Protein AF-J2XDT0-F1 (afdb_monomer_lite)

Structure (mmCIF, N/CA/C/O backbone):
data_AF-J2XDT0-F1
#
_entry.id   AF-J2XDT0-F1
#
loop_
_atom_site.group_PDB
_atom_site.id
_atom_site.type_symbol
_atom_site.label_atom_id
_atom_site.label_alt_id
_atom_site.label_comp_id
_atom_site.label_asym_id
_atom_site.label_entity_id
_atom_site.label_seq_id
_atom_site.pdbx_PDB_ins_code
_atom_site.Cartn_x
_atom_site.Cartn_y
_atom_site.Cartn_z
_atom_site.occupancy
_atom_site.B_iso_or_equiv
_atom_site.auth_seq_id
_atom_site.auth_comp_id
_atom_site.auth_asym_id
_atom_site.auth_atom_id
_atom_site.pdbx_PDB_model_num
ATOM 1 N N . MET A 1 1 ? -44.152 -38.185 44.227 1.00 40.06 1 MET A N 1
ATOM 2 C CA . MET A 1 1 ? -43.421 -38.778 45.370 1.00 40.06 1 MET A CA 1
ATOM 3 C C . MET A 1 1 ? -43.547 -37.799 46.529 1.00 40.06 1 MET A C 1
ATOM 5 O O . MET A 1 1 ? -42.982 -36.725 46.449 1.00 40.06 1 MET A O 1
ATOM 9 N N . LEU A 1 2 ? -44.594 -37.903 47.347 1.00 38.31 2 LEU A N 1
ATOM 10 C CA . LEU A 1 2 ? -44.757 -38.795 48.508 1.00 38.31 2 LEU A CA 1
ATOM 11 C C . LEU A 1 2 ? -43.868 -38.423 49.708 1.00 38.31 2 LEU A C 1
ATOM 13 O O . LEU A 1 2 ? -42.691 -38.743 49.730 1.00 38.31 2 LEU A O 1
ATOM 17 N N . ARG A 1 3 ? -44.560 -37.848 50.703 1.00 40.00 3 ARG A N 1
ATOM 18 C CA . ARG A 1 3 ? -44.504 -38.106 52.155 1.00 40.00 3 ARG A CA 1
ATOM 19 C C . ARG A 1 3 ? -43.179 -37.947 52.908 1.00 40.00 3 ARG A C 1
ATOM 21 O O . ARG A 1 3 ? -42.253 -38.728 52.758 1.00 40.00 3 ARG A O 1
ATOM 28 N N . GLY A 1 4 ? -43.253 -37.082 53.917 1.00 37.00 4 GLY A N 1
ATOM 29 C CA . GLY A 1 4 ? -42.458 -37.115 55.145 1.00 37.00 4 GLY A CA 1
ATOM 30 C C . GLY A 1 4 ? -42.366 -35.693 55.703 1.00 37.00 4 GLY A C 1
ATOM 31 O O . GLY A 1 4 ? -41.959 -34.801 54.983 1.00 37.00 4 GLY A O 1
ATOM 32 N N . ASN A 1 5 ? -42.734 -35.355 56.931 1.00 41.34 5 ASN A N 1
ATOM 33 C CA . ASN A 1 5 ? -43.043 -36.178 58.082 1.00 41.34 5 ASN A CA 1
ATOM 34 C C . ASN A 1 5 ? -43.781 -35.267 59.086 1.00 41.34 5 ASN A C 1
ATOM 36 O O . ASN A 1 5 ? -43.163 -34.495 59.815 1.00 41.34 5 ASN A O 1
ATOM 40 N N . GLN A 1 6 ? -45.115 -35.304 59.062 1.00 42.47 6 GLN A N 1
ATOM 41 C CA . GLN A 1 6 ? -45.958 -34.775 60.133 1.00 42.47 6 GLN A CA 1
ATOM 42 C C . GLN A 1 6 ? -45.858 -35.748 61.310 1.00 42.47 6 GLN A C 1
ATOM 44 O O . GLN A 1 6 ? -46.522 -36.780 61.331 1.00 42.47 6 GLN A O 1
ATOM 49 N N . SER A 1 7 ? -44.966 -35.485 62.258 1.00 49.34 7 SER A N 1
ATOM 50 C CA . SER A 1 7 ? -44.846 -36.279 63.486 1.00 49.34 7 SER A CA 1
ATOM 51 C C . SER A 1 7 ? -44.185 -35.439 64.568 1.00 49.34 7 SER A C 1
ATOM 53 O O . SER A 1 7 ? -43.007 -35.620 64.859 1.00 49.34 7 SER A O 1
ATOM 55 N N . ARG A 1 8 ? -44.926 -34.479 65.136 1.00 44.78 8 ARG A N 1
ATOM 56 C CA . ARG A 1 8 ? -44.547 -33.846 66.415 1.00 44.78 8 ARG A CA 1
ATOM 57 C C . ARG A 1 8 ? -45.679 -33.213 67.236 1.00 44.78 8 ARG A C 1
ATOM 59 O O . ARG A 1 8 ? -45.393 -32.714 68.314 1.00 44.78 8 ARG A O 1
ATOM 66 N N . GLU A 1 9 ? -46.944 -33.313 66.821 1.00 41.69 9 GLU A N 1
ATOM 67 C CA . GLU A 1 9 ? -48.064 -32.661 67.534 1.00 41.69 9 GLU A CA 1
ATOM 68 C C . GLU A 1 9 ? -48.994 -33.588 68.338 1.00 41.69 9 GLU A C 1
ATOM 70 O O . GLU A 1 9 ? -49.986 -33.126 68.885 1.00 41.69 9 GLU A O 1
ATOM 75 N N . VAL A 1 10 ? -48.684 -34.879 68.507 1.00 48.19 10 VAL A N 1
ATOM 76 C CA . VAL A 1 10 ? -49.599 -35.818 69.210 1.00 48.19 10 VAL A CA 1
ATOM 77 C C . VAL A 1 10 ? -49.050 -36.317 70.557 1.00 48.19 10 VAL A C 1
ATOM 79 O O . VAL A 1 10 ? -49.534 -37.296 71.107 1.00 48.19 10 VAL A O 1
ATOM 82 N N . LEU A 1 11 ? -48.053 -35.643 71.145 1.00 43.31 11 LEU A N 1
ATOM 83 C CA . LEU A 1 11 ? -47.468 -36.068 72.432 1.00 43.31 11 LEU A CA 1
ATOM 84 C C . LEU A 1 11 ? -47.702 -35.110 73.611 1.00 43.31 11 LEU A C 1
ATOM 86 O O . LEU A 1 11 ? -47.076 -35.260 74.657 1.00 43.31 11 LEU A O 1
ATOM 90 N N . ILE A 1 12 ? -48.624 -34.153 73.474 1.00 42.91 12 ILE A N 1
ATOM 91 C CA . ILE A 1 12 ? -49.025 -33.236 74.554 1.00 42.91 12 ILE A CA 1
ATOM 92 C C . ILE A 1 12 ? -50.549 -33.283 74.708 1.00 42.91 12 ILE A C 1
ATOM 94 O O . ILE A 1 12 ? -51.234 -32.279 74.598 1.00 42.91 12 ILE A O 1
ATOM 98 N N . ASN A 1 13 ? -51.120 -34.475 74.884 1.00 45.06 13 ASN A N 1
ATOM 99 C CA . ASN A 1 13 ? -52.530 -34.570 75.290 1.00 45.06 13 ASN A CA 1
ATOM 100 C C . ASN A 1 13 ? -52.873 -35.776 76.176 1.00 45.06 13 ASN A C 1
ATOM 102 O O . ASN A 1 13 ? -54.028 -35.981 76.519 1.00 45.06 13 ASN A O 1
ATOM 106 N N . VAL A 1 14 ? -51.872 -36.551 76.608 1.00 47.53 14 VAL A N 1
ATOM 107 C CA . VAL A 1 14 ? -52.093 -37.718 77.485 1.00 47.53 14 VAL A CA 1
ATOM 108 C C . VAL A 1 14 ? -51.806 -37.396 78.960 1.00 47.53 14 VAL A C 1
ATOM 110 O O . VAL A 1 14 ? -52.332 -38.050 79.849 1.00 47.53 14 VAL A O 1
ATOM 113 N N . ARG A 1 15 ? -51.055 -36.326 79.260 1.00 45.94 15 ARG A N 1
ATOM 114 C CA . ARG A 1 15 ? -50.674 -35.976 80.645 1.00 45.94 15 ARG A CA 1
ATOM 115 C C . ARG A 1 15 ? -51.661 -35.067 81.389 1.00 45.94 15 ARG A C 1
ATOM 117 O O . ARG A 1 15 ? -51.550 -34.940 82.601 1.00 45.94 15 ARG A O 1
ATOM 124 N N . GLY A 1 16 ? -52.612 -34.448 80.686 1.00 41.75 16 GLY A N 1
ATOM 125 C CA . GLY A 1 16 ? -53.658 -33.610 81.293 1.00 41.75 16 GLY A CA 1
ATOM 126 C C . GLY A 1 16 ? -54.884 -34.395 81.774 1.00 41.75 16 GLY A C 1
ATOM 127 O O . GLY A 1 16 ? -55.567 -33.957 82.694 1.00 41.75 16 GLY A O 1
ATOM 128 N N . ALA A 1 17 ? -55.142 -35.575 81.199 1.00 45.97 17 ALA A N 1
ATOM 129 C CA . ALA A 1 17 ? -56.304 -36.399 81.537 1.00 45.97 17 ALA A CA 1
ATOM 130 C C . ALA A 1 17 ? -56.100 -37.263 82.801 1.00 45.97 17 ALA A C 1
ATOM 132 O O . ALA A 1 17 ? -57.067 -37.577 83.488 1.00 45.97 17 ALA A O 1
ATOM 133 N N . GLU A 1 18 ? -54.856 -37.598 83.165 1.00 46.88 18 GLU A N 1
ATOM 134 C CA . GLU A 1 18 ? -54.561 -38.424 84.353 1.00 46.88 18 GLU A CA 1
ATOM 135 C C . GLU A 1 18 ? -54.535 -37.646 85.682 1.00 46.88 18 GLU A C 1
ATOM 137 O O . GLU A 1 18 ? -54.623 -38.254 86.748 1.00 46.88 18 GLU A O 1
ATOM 142 N N . LEU A 1 19 ? -54.472 -36.310 85.655 1.00 48.31 19 LEU A N 1
ATOM 143 C CA . LEU A 1 19 ? -54.519 -35.488 86.875 1.00 48.31 19 LEU A CA 1
ATOM 144 C C . LEU A 1 19 ? -55.951 -35.194 87.347 1.00 48.31 19 LEU A C 1
ATOM 146 O O . LEU A 1 19 ? -56.180 -35.081 88.547 1.00 48.31 19 LEU A O 1
ATOM 150 N N . ILE A 1 20 ? -56.930 -35.187 86.439 1.00 48.81 20 ILE A N 1
ATOM 151 C CA . ILE A 1 20 ? -58.348 -34.973 86.781 1.00 48.81 20 ILE A CA 1
ATOM 152 C C . ILE A 1 20 ? -58.980 -36.252 87.368 1.00 48.81 20 ILE A C 1
ATOM 154 O O . ILE A 1 20 ? -59.863 -36.176 88.219 1.00 48.81 20 ILE A O 1
ATOM 158 N N . ALA A 1 21 ? -58.478 -37.439 87.003 1.00 48.22 21 ALA A N 1
ATOM 159 C CA . ALA A 1 21 ? -58.943 -38.715 87.559 1.00 48.22 21 ALA A CA 1
ATOM 160 C C . ALA A 1 21 ? -58.415 -39.004 88.980 1.00 48.22 21 ALA A C 1
ATOM 162 O O . ALA A 1 21 ? -59.011 -39.801 89.702 1.00 48.22 21 ALA A O 1
ATOM 163 N N . ARG A 1 22 ? -57.319 -38.358 89.409 1.00 46.69 22 ARG A N 1
ATOM 164 C CA . ARG A 1 22 ? -56.696 -38.614 90.720 1.00 46.69 22 ARG A CA 1
ATOM 165 C C . ARG A 1 22 ? -57.209 -37.700 91.838 1.00 46.69 22 ARG A C 1
ATOM 167 O O . ARG A 1 22 ? -57.194 -38.120 92.990 1.00 46.69 22 ARG A O 1
ATOM 174 N N . GLU A 1 23 ? -57.736 -36.516 91.517 1.00 43.94 23 GLU A N 1
ATOM 175 C CA . GLU A 1 23 ? -58.353 -35.621 92.514 1.00 43.94 23 GLU A CA 1
ATOM 176 C C . GLU A 1 23 ? -59.836 -35.931 92.793 1.00 43.94 23 GLU A C 1
ATOM 178 O O . GLU A 1 23 ? -60.335 -35.600 93.867 1.00 43.94 23 GLU A O 1
ATOM 183 N N . PHE A 1 24 ? -60.536 -36.650 91.906 1.00 43.38 24 PHE A N 1
ATOM 184 C CA . PHE A 1 24 ? -61.935 -37.046 92.143 1.00 43.38 24 PHE A CA 1
ATOM 185 C C . PHE A 1 24 ? -62.091 -38.274 93.066 1.00 43.38 24 PHE A C 1
ATOM 187 O O . PHE A 1 24 ? -63.140 -38.444 93.684 1.00 43.38 24 PHE A O 1
ATOM 194 N N . SER A 1 25 ? -61.049 -39.103 93.230 1.00 46.03 25 SER A N 1
ATOM 195 C CA . SER A 1 25 ? -61.066 -40.274 94.132 1.00 46.03 25 SER A CA 1
ATOM 196 C C . SER A 1 25 ? -60.673 -39.973 95.584 1.00 46.03 25 SER A C 1
ATOM 198 O O . SER A 1 25 ? -60.796 -40.858 96.426 1.00 46.03 25 SER A O 1
ATOM 200 N N . GLN A 1 26 ? -60.236 -38.752 95.914 1.00 45.94 26 GLN A N 1
ATOM 201 C CA . GLN A 1 26 ? -59.819 -38.399 97.281 1.00 45.94 26 GLN A CA 1
ATOM 202 C C . GLN A 1 26 ? -60.899 -37.652 98.091 1.00 45.94 26 GLN A C 1
ATOM 204 O O . GLN A 1 26 ? -60.686 -37.351 99.261 1.00 45.94 26 GLN A O 1
ATOM 209 N N . PHE A 1 27 ? -62.082 -37.420 97.507 1.00 39.88 27 PHE A N 1
ATOM 210 C CA . PHE A 1 27 ? -63.233 -36.786 98.173 1.00 39.88 27 PHE A CA 1
ATOM 211 C C . PHE A 1 27 ? -64.394 -37.753 98.509 1.00 39.88 27 PHE A C 1
ATOM 213 O O . PHE A 1 27 ? -65.419 -37.322 99.026 1.00 39.88 27 PHE A O 1
ATOM 220 N N . GLN A 1 28 ? -64.241 -39.064 98.266 1.00 45.44 28 GLN A N 1
ATOM 221 C CA . GLN A 1 28 ? -65.232 -40.113 98.583 1.00 45.44 28 GLN A CA 1
ATOM 222 C C . GLN A 1 28 ? -64.593 -41.293 99.347 1.00 45.44 28 GLN A C 1
ATOM 224 O O . GLN A 1 28 ? -64.605 -42.424 98.873 1.00 45.44 28 GLN A O 1
ATOM 229 N N . ALA A 1 29 ? -63.977 -41.063 100.512 1.00 44.38 29 ALA A N 1
ATOM 230 C CA . ALA A 1 29 ? -63.493 -42.182 101.345 1.00 44.38 29 ALA A CA 1
ATOM 231 C C . ALA A 1 29 ? -63.366 -41.897 102.855 1.00 44.38 29 ALA A C 1
ATOM 233 O O . ALA A 1 29 ? -62.807 -42.724 103.569 1.00 44.38 29 ALA A O 1
ATOM 234 N N . SER A 1 30 ? -63.864 -40.767 103.372 1.00 40.59 30 SER A N 1
ATOM 235 C CA . SER A 1 30 ? -63.667 -40.402 104.788 1.00 40.59 30 SER A CA 1
ATOM 236 C C . SER A 1 30 ? -64.936 -39.914 105.493 1.00 40.59 30 SER A C 1
ATOM 238 O O . SER A 1 30 ? -64.846 -39.032 106.338 1.00 40.59 30 SER A O 1
ATOM 240 N N . ASP A 1 31 ? -66.105 -40.471 105.164 1.00 41.41 31 ASP A N 1
ATOM 241 C CA . ASP A 1 31 ? -67.354 -40.086 105.849 1.00 41.41 31 ASP A CA 1
ATOM 242 C C . ASP A 1 31 ? -68.371 -41.237 105.975 1.00 41.41 31 ASP A C 1
ATOM 244 O O . ASP A 1 31 ? -69.573 -41.070 105.806 1.00 41.41 31 ASP A O 1
ATOM 248 N N . MET A 1 32 ? -67.884 -42.455 106.240 1.00 41.62 32 MET A N 1
ATOM 249 C CA . MET A 1 32 ? -68.733 -43.636 106.469 1.00 41.62 32 MET A CA 1
ATOM 250 C C . MET A 1 32 ? -68.196 -44.488 107.625 1.00 41.62 32 MET A C 1
ATOM 252 O O . MET A 1 32 ? -67.860 -45.659 107.457 1.00 41.62 32 MET A O 1
ATOM 256 N N . ALA A 1 33 ? -68.097 -43.895 108.816 1.00 42.12 33 ALA A N 1
ATOM 257 C CA . ALA A 1 33 ? -67.874 -44.640 110.050 1.00 42.12 33 ALA A CA 1
ATOM 258 C C . ALA A 1 33 ? -68.648 -44.012 111.218 1.00 42.12 33 ALA A C 1
ATOM 260 O O . ALA A 1 33 ? -68.182 -43.079 111.859 1.00 42.12 33 ALA A O 1
ATOM 261 N N . GLY A 1 34 ? -69.814 -44.594 111.505 1.00 42.06 34 GLY A N 1
ATOM 262 C CA . GLY A 1 34 ? -70.356 -44.671 112.861 1.00 42.06 34 GLY A CA 1
ATOM 263 C C . GLY A 1 34 ? -71.144 -43.467 113.366 1.00 42.06 34 GLY A C 1
ATOM 264 O O . GLY A 1 34 ? -70.636 -42.685 114.161 1.00 42.06 34 GLY A O 1
ATOM 265 N N . GLN A 1 35 ? -72.439 -43.416 113.047 1.00 39.69 35 GLN A N 1
ATOM 266 C CA . GLN A 1 35 ? -73.407 -42.797 113.953 1.00 39.69 35 GLN A CA 1
ATOM 267 C C . GLN A 1 35 ? -74.743 -43.543 113.884 1.00 39.69 35 GLN A C 1
ATOM 269 O O . GLN A 1 35 ? -75.644 -43.215 113.119 1.00 39.69 35 GLN A O 1
ATOM 274 N N . THR A 1 36 ? -74.823 -44.624 114.657 1.00 47.09 36 THR A N 1
ATOM 275 C CA . THR A 1 36 ? -76.082 -45.261 115.048 1.00 47.09 36 THR A CA 1
ATOM 276 C C . THR A 1 36 ? -76.558 -44.646 116.358 1.00 47.09 36 THR A C 1
ATOM 278 O O . THR A 1 36 ? -75.753 -44.448 117.266 1.00 47.09 36 THR A O 1
ATOM 281 N N . ASP A 1 37 ? -77.867 -44.419 116.430 1.00 44.62 37 ASP A N 1
ATOM 282 C CA . ASP A 1 37 ? -78.668 -44.108 117.614 1.00 44.62 37 ASP A CA 1
ATOM 283 C C . ASP A 1 37 ? -78.359 -42.816 118.374 1.00 44.62 37 ASP A C 1
ATOM 285 O O . ASP A 1 37 ? -77.584 -42.776 119.325 1.00 44.62 37 ASP A O 1
ATOM 289 N N . SER A 1 38 ? -79.121 -41.774 118.033 1.00 41.84 38 SER A N 1
ATOM 290 C CA . SER A 1 38 ? -79.922 -41.040 119.022 1.00 41.84 38 SER A CA 1
ATOM 291 C C . SER A 1 38 ? -81.039 -40.288 118.305 1.00 41.84 38 SER A C 1
ATOM 293 O O . SER A 1 38 ? -80.863 -39.199 117.764 1.00 41.84 38 SER A O 1
ATOM 295 N N . SER A 1 39 ? -82.216 -40.905 118.285 1.00 47.66 39 SER A N 1
ATOM 296 C CA . SER A 1 39 ? -83.491 -40.225 118.099 1.00 47.66 39 SER A CA 1
ATOM 297 C C . SER A 1 39 ? -83.770 -39.371 119.337 1.00 47.66 39 SER A C 1
ATOM 299 O O . SER A 1 39 ? -84.482 -39.807 120.239 1.00 47.66 39 SER A O 1
ATOM 301 N N . GLU A 1 40 ? -83.187 -38.176 119.413 1.00 44.19 40 GLU A N 1
ATOM 302 C CA . GLU A 1 40 ? -83.480 -37.244 120.500 1.00 44.19 40 GLU A CA 1
ATOM 303 C C . GLU A 1 40 ? -83.508 -35.792 120.004 1.00 44.19 40 GLU A C 1
ATOM 305 O O . GLU A 1 40 ? -82.546 -35.249 119.466 1.00 44.19 40 GLU A O 1
ATOM 310 N N . SER A 1 41 ? -84.668 -35.171 120.211 1.00 41.88 41 SER A N 1
ATOM 311 C CA . SER A 1 41 ? -84.976 -33.761 119.979 1.00 41.88 41 SER A CA 1
ATOM 312 C C . SER A 1 41 ? -85.071 -33.321 118.503 1.00 41.88 41 SER A C 1
ATOM 314 O O . SER A 1 41 ? -84.099 -33.023 117.814 1.00 41.88 41 SER A O 1
ATOM 316 N N . MET A 1 42 ? -86.310 -33.160 118.026 1.00 48.19 42 MET A N 1
ATOM 317 C CA . MET A 1 42 ? -86.599 -32.073 117.090 1.00 48.19 42 MET A CA 1
ATOM 318 C C . MET A 1 42 ? -86.396 -30.764 117.857 1.00 48.19 42 MET A C 1
ATOM 320 O O . MET A 1 42 ? -87.325 -30.228 118.460 1.00 48.19 42 MET A O 1
ATOM 324 N N . ASN A 1 43 ? -85.151 -30.299 117.902 1.00 53.06 43 ASN A N 1
ATOM 325 C CA . ASN A 1 43 ? -84.822 -29.001 118.455 1.00 53.06 43 ASN A CA 1
ATOM 326 C C . ASN A 1 43 ? -85.327 -27.946 117.463 1.00 53.06 43 ASN A C 1
ATOM 328 O O . ASN A 1 43 ? -84.820 -27.829 116.344 1.00 53.06 43 ASN A O 1
ATOM 332 N N . TYR A 1 44 ? -86.389 -27.235 117.836 1.00 49.62 44 TYR A N 1
ATOM 333 C CA . TYR A 1 44 ? -86.852 -26.069 117.097 1.00 49.62 44 TYR A CA 1
ATOM 334 C C . TYR A 1 44 ? -85.707 -25.057 117.103 1.00 49.62 44 TYR A C 1
ATOM 336 O O . TYR A 1 44 ? -85.394 -24.505 118.155 1.00 49.62 44 TYR A O 1
ATOM 344 N N . ILE A 1 45 ? -85.065 -24.848 115.947 1.00 57.84 45 ILE A N 1
ATOM 345 C CA . ILE A 1 45 ? -84.048 -23.804 115.779 1.00 57.84 45 ILE A CA 1
ATOM 346 C C . ILE A 1 45 ? -84.641 -22.499 116.318 1.00 57.84 45 ILE A C 1
ATOM 348 O O . ILE A 1 45 ? -85.659 -22.010 115.816 1.00 57.84 45 ILE A O 1
ATOM 352 N N . THR A 1 46 ? -84.028 -21.948 117.362 1.00 64.75 46 THR A N 1
ATOM 353 C CA . THR A 1 46 ? -84.411 -20.645 117.898 1.00 64.75 46 THR A CA 1
ATOM 354 C C . THR A 1 46 ? -84.062 -19.566 116.877 1.00 64.75 46 THR A C 1
ATOM 356 O O . THR A 1 46 ? -83.108 -19.684 116.106 1.00 64.75 46 THR A O 1
ATOM 359 N N . ARG A 1 47 ? -84.861 -18.495 116.835 1.00 73.81 47 ARG A N 1
ATOM 360 C CA . ARG A 1 47 ? -84.715 -17.404 115.856 1.00 73.81 47 ARG A CA 1
ATOM 361 C C . ARG A 1 47 ? -83.298 -16.814 115.832 1.00 73.81 47 ARG A C 1
ATOM 363 O O . ARG A 1 47 ? -82.803 -16.491 114.757 1.00 73.81 47 ARG A O 1
ATOM 370 N N . ASP A 1 48 ? -82.652 -16.742 116.992 1.00 76.25 48 ASP A N 1
ATOM 371 C CA . ASP A 1 48 ? -81.287 -16.228 117.142 1.00 76.25 48 ASP A CA 1
ATOM 372 C C . ASP A 1 48 ? -80.246 -17.178 116.532 1.00 76.25 48 ASP A C 1
ATOM 374 O O . ASP A 1 48 ? -79.300 -16.737 115.884 1.00 76.25 48 ASP A O 1
ATOM 378 N N . GLU A 1 49 ? -80.458 -18.492 116.642 1.00 78.25 49 GLU A N 1
ATOM 379 C CA . GLU A 1 49 ? -79.590 -19.508 116.044 1.00 78.25 49 GLU A CA 1
ATOM 380 C C . GLU A 1 49 ? -79.758 -19.568 114.515 1.00 78.25 49 GLU A C 1
ATOM 382 O O . GLU A 1 49 ? -78.784 -19.739 113.781 1.00 78.25 49 GLU A O 1
ATOM 387 N N . PHE A 1 50 ? -80.979 -19.355 114.010 1.00 78.94 50 PHE A N 1
ATOM 388 C CA . PHE A 1 50 ? -81.223 -19.175 112.576 1.00 78.94 50 PHE A CA 1
ATOM 389 C C . PHE A 1 50 ? -80.519 -17.920 112.045 1.00 78.94 50 PHE A C 1
ATOM 391 O O . PHE A 1 50 ? -79.850 -17.987 111.016 1.00 78.94 50 PHE A O 1
ATOM 398 N N . SER A 1 51 ? -80.617 -16.797 112.764 1.00 81.00 51 SER A N 1
ATOM 399 C CA . SER A 1 51 ? -79.982 -15.531 112.377 1.00 81.00 51 SER A CA 1
ATOM 400 C C . SER A 1 51 ? -78.454 -15.643 112.342 1.00 81.00 51 SER A C 1
ATOM 402 O O . SER A 1 51 ? -77.838 -15.231 111.363 1.00 81.00 51 SER A O 1
ATOM 404 N N . ALA A 1 52 ? -77.849 -16.288 113.345 1.00 82.88 52 ALA A N 1
ATOM 405 C CA . ALA A 1 52 ? -76.407 -16.538 113.380 1.00 82.88 52 ALA A CA 1
ATOM 406 C C . ALA A 1 52 ? -75.940 -17.444 112.226 1.00 82.88 52 ALA A C 1
ATOM 408 O O . ALA A 1 52 ? -74.885 -17.224 111.634 1.00 82.88 52 ALA A O 1
ATOM 409 N N . ARG A 1 53 ? -76.733 -18.460 111.856 1.00 84.44 53 ARG A N 1
ATOM 410 C CA . ARG A 1 53 ? -76.423 -19.313 110.697 1.00 84.44 53 ARG A CA 1
ATOM 411 C C . ARG A 1 53 ? -76.517 -18.551 109.372 1.00 84.44 53 ARG A C 1
ATOM 413 O O . ARG A 1 53 ? -75.714 -18.826 108.486 1.00 84.44 53 ARG A O 1
ATOM 420 N N . ILE A 1 54 ? -77.453 -17.609 109.234 1.00 87.88 54 ILE A N 1
ATOM 421 C CA . ILE A 1 54 ? -77.555 -16.741 108.049 1.00 87.88 54 ILE A CA 1
ATOM 422 C C . ILE A 1 54 ? -76.333 -15.825 107.938 1.00 87.88 54 ILE A C 1
ATOM 424 O O . ILE A 1 54 ? -75.717 -15.791 106.879 1.00 87.88 54 ILE A O 1
ATOM 428 N N . GLU A 1 55 ? -75.909 -15.192 109.029 1.00 87.19 55 GLU A N 1
ATOM 429 C CA . GLU A 1 55 ? -74.716 -14.332 109.053 1.00 87.19 55 GLU A CA 1
ATOM 430 C C . GLU A 1 55 ? -73.432 -15.103 108.671 1.00 87.19 55 GLU A C 1
ATOM 432 O O . GLU A 1 55 ? -72.599 -14.637 107.889 1.00 87.19 55 GLU A O 1
ATOM 437 N N . VAL A 1 56 ? -73.289 -16.349 109.138 1.00 88.75 56 VAL A N 1
ATOM 438 C CA . VAL A 1 56 ? -72.182 -17.241 108.737 1.00 88.75 56 VAL A CA 1
ATOM 439 C C . VAL A 1 56 ? -72.252 -17.619 107.251 1.00 88.75 56 VAL A C 1
ATOM 441 O O . VAL A 1 56 ? -71.223 -17.792 106.594 1.00 88.75 56 VAL A O 1
ATOM 444 N N . ILE A 1 57 ? -73.455 -17.771 106.697 1.00 88.69 57 ILE A N 1
ATOM 445 C CA . ILE A 1 57 ? -73.638 -18.041 105.268 1.00 88.69 57 ILE A CA 1
ATOM 446 C C . ILE A 1 57 ? -73.283 -16.801 104.442 1.00 88.69 57 ILE A C 1
ATOM 448 O O . ILE A 1 57 ? -72.567 -16.943 103.455 1.00 88.69 57 ILE A O 1
ATOM 452 N N . GLU A 1 58 ? -73.724 -15.612 104.849 1.00 88.75 58 GLU A N 1
ATOM 453 C CA . GLU A 1 58 ? -73.425 -14.339 104.180 1.00 88.75 58 GLU A CA 1
ATOM 454 C C . GLU A 1 58 ? -71.917 -14.071 104.148 1.00 88.75 58 GLU A C 1
ATOM 456 O O . GLU A 1 58 ? -71.340 -13.938 103.071 1.00 88.75 58 GLU A O 1
ATOM 461 N N . THR A 1 59 ? -71.240 -14.156 105.296 1.00 90.81 59 THR A N 1
ATOM 462 C CA . THR A 1 59 ? -69.775 -14.000 105.379 1.00 90.81 59 THR A CA 1
ATOM 463 C C . THR A 1 59 ? -69.018 -15.027 104.531 1.00 90.81 59 THR A C 1
ATOM 465 O O . THR A 1 59 ? -68.012 -14.706 103.894 1.00 90.81 59 THR A O 1
ATOM 468 N N . ARG A 1 60 ? -69.503 -16.274 104.461 1.00 92.19 60 ARG A N 1
ATOM 469 C CA . ARG A 1 60 ? -68.928 -17.305 103.584 1.00 92.19 60 ARG A CA 1
ATOM 470 C C . ARG A 1 60 ? -69.178 -17.010 102.103 1.00 92.19 60 ARG A C 1
ATOM 472 O O . ARG A 1 60 ? -68.317 -17.329 101.281 1.00 92.19 60 ARG A O 1
ATOM 479 N N . ILE A 1 61 ? -70.339 -16.463 101.746 1.00 93.19 61 ILE A N 1
ATOM 480 C CA . ILE A 1 61 ? -70.660 -16.056 100.373 1.00 93.19 61 ILE A CA 1
ATOM 481 C C . ILE A 1 61 ? -69.752 -14.900 99.956 1.00 93.19 61 ILE A C 1
ATOM 483 O O . ILE A 1 61 ? -69.131 -15.005 98.902 1.00 93.19 61 ILE A O 1
ATOM 487 N N . ASP A 1 62 ? -69.587 -13.880 100.794 1.00 93.75 62 ASP A N 1
ATOM 488 C CA . ASP A 1 62 ? -68.727 -12.728 100.511 1.00 93.75 62 ASP A CA 1
ATOM 489 C C . ASP A 1 62 ? -67.263 -13.138 100.347 1.00 93.75 62 ASP A C 1
ATOM 491 O O . ASP A 1 62 ? -66.651 -12.826 99.327 1.00 93.75 62 ASP A O 1
ATOM 495 N N . ALA A 1 63 ? -66.727 -13.951 101.264 1.00 92.88 63 ALA A N 1
ATOM 496 C CA . ALA A 1 63 ? -65.365 -14.480 101.147 1.00 92.88 63 ALA A CA 1
ATOM 497 C C . ALA A 1 63 ? -65.164 -15.293 99.855 1.00 92.88 63 ALA A C 1
ATOM 499 O O . ALA A 1 63 ? -64.087 -15.304 99.250 1.00 92.88 63 ALA A O 1
ATOM 500 N N . ARG A 1 64 ? -66.209 -15.992 99.402 1.00 93.50 64 ARG A N 1
ATOM 501 C CA . ARG A 1 64 ? -66.174 -16.777 98.167 1.00 93.50 64 ARG A CA 1
ATOM 502 C C . ARG A 1 64 ? -66.302 -15.894 96.923 1.00 93.50 64 ARG A C 1
ATOM 504 O O . ARG A 1 64 ? -65.618 -16.180 95.942 1.00 93.50 64 ARG A O 1
ATOM 511 N N . ILE A 1 65 ? -67.115 -14.837 96.961 1.00 93.75 65 ILE A N 1
ATOM 512 C CA . ILE A 1 65 ? -67.203 -13.816 95.907 1.00 93.75 65 ILE A CA 1
ATOM 513 C C . ILE A 1 65 ? -65.859 -13.101 95.776 1.00 93.75 65 ILE A C 1
ATOM 515 O O . ILE A 1 65 ? -65.331 -13.025 94.674 1.00 93.75 65 ILE A O 1
ATOM 519 N N . GLU A 1 66 ? -65.255 -12.667 96.880 1.00 92.75 66 GLU A N 1
ATOM 520 C CA . GLU A 1 66 ? -63.944 -12.014 96.895 1.00 92.75 66 GLU A CA 1
ATOM 521 C C . GLU A 1 66 ? -62.845 -12.944 96.355 1.00 92.75 66 GLU A C 1
ATOM 523 O O . GLU A 1 66 ? -62.061 -12.554 95.489 1.00 92.75 66 GLU A O 1
ATOM 528 N N . SER A 1 67 ? -62.849 -14.220 96.763 1.00 93.25 67 SER A N 1
ATOM 529 C CA . SER A 1 67 ? -61.945 -15.237 96.211 1.00 93.25 67 SER A CA 1
ATOM 530 C C . SER A 1 67 ? -62.146 -15.461 94.706 1.00 93.25 67 SER A C 1
ATOM 532 O O . SER A 1 67 ? -61.172 -15.653 93.973 1.00 93.25 67 SER A O 1
ATOM 534 N N . MET A 1 68 ? -63.392 -15.451 94.223 1.00 94.38 68 MET A N 1
ATOM 535 C CA . MET A 1 68 ? -63.698 -15.570 92.796 1.00 94.38 68 MET A CA 1
ATOM 536 C C . MET A 1 68 ? -63.260 -14.329 92.016 1.00 94.38 68 MET A C 1
ATOM 538 O O . MET A 1 68 ? -62.630 -14.489 90.975 1.00 94.38 68 MET A O 1
ATOM 542 N N . SER A 1 69 ? -63.526 -13.125 92.523 1.00 92.75 69 SER A N 1
ATOM 543 C CA . SER A 1 69 ? -63.093 -11.863 91.914 1.00 92.75 69 SER A CA 1
ATOM 544 C C . SER A 1 69 ? -61.572 -11.803 91.797 1.00 92.75 69 SER A C 1
ATOM 546 O O . SER A 1 69 ? -61.058 -11.603 90.702 1.00 92.75 69 SER A O 1
ATOM 548 N N . ALA A 1 70 ? -60.841 -12.135 92.867 1.00 93.94 70 ALA A N 1
ATOM 549 C CA . ALA A 1 70 ? -59.380 -12.191 92.838 1.00 93.94 70 ALA A CA 1
ATOM 550 C C . ALA A 1 70 ? -58.841 -13.204 91.807 1.00 93.94 70 ALA A C 1
ATOM 552 O O . ALA A 1 70 ? -57.834 -12.954 91.143 1.00 93.94 70 ALA A O 1
ATOM 553 N N . LYS A 1 71 ? -59.516 -14.350 91.628 1.00 94.44 71 LYS A N 1
ATOM 554 C CA . LYS A 1 71 ? -59.164 -15.330 90.585 1.00 94.44 71 LYS A CA 1
ATOM 555 C C . LYS A 1 71 ? -59.461 -14.820 89.176 1.00 94.44 71 LYS A C 1
ATOM 557 O O . LYS A 1 71 ? -58.671 -15.091 88.274 1.00 94.44 71 LYS A O 1
ATOM 562 N N . ILE A 1 72 ? -60.576 -14.117 88.979 1.00 95.00 72 ILE A N 1
ATOM 563 C CA . ILE A 1 72 ? -60.936 -13.510 87.690 1.00 95.00 72 ILE A CA 1
ATOM 564 C C . ILE A 1 72 ? -59.909 -12.440 87.322 1.00 95.00 72 ILE A C 1
ATOM 566 O O . ILE A 1 72 ? -59.376 -12.483 86.216 1.00 95.00 72 ILE A O 1
ATOM 570 N N . ASP A 1 73 ? -59.553 -11.558 88.254 1.00 94.88 73 ASP A N 1
ATOM 571 C CA . ASP A 1 73 ? -58.545 -10.518 88.035 1.00 94.88 73 ASP A CA 1
ATOM 572 C C . ASP A 1 73 ? -57.168 -11.123 87.740 1.00 94.88 73 ASP A C 1
ATOM 574 O O . ASP A 1 73 ? -56.491 -10.712 86.793 1.00 94.88 73 ASP A O 1
ATOM 578 N N . GLY A 1 74 ? -56.777 -12.164 88.483 1.00 94.19 74 GLY A N 1
ATOM 579 C CA . GLY A 1 74 ? -55.560 -12.927 88.205 1.00 94.19 74 GLY A CA 1
ATOM 580 C C . GLY A 1 74 ? -55.564 -13.546 86.804 1.00 94.19 74 GLY A C 1
ATOM 581 O O . GLY A 1 74 ? -54.566 -13.465 86.088 1.00 94.19 74 GLY A O 1
ATOM 582 N N . PHE A 1 75 ? -56.697 -14.106 86.371 1.00 94.69 75 PHE A N 1
ATOM 583 C CA . PHE A 1 75 ? -56.843 -14.688 85.037 1.00 94.69 75 PHE A CA 1
ATOM 584 C C . PHE A 1 75 ? -56.803 -13.632 83.926 1.00 94.69 75 PHE A C 1
ATOM 586 O O . PHE A 1 75 ? -56.130 -13.845 82.918 1.00 94.69 75 PHE A O 1
ATOM 593 N N . LEU A 1 76 ? -57.477 -12.491 84.105 1.00 95.25 76 LEU A N 1
ATOM 594 C CA . LEU A 1 76 ? -57.475 -11.381 83.148 1.00 95.25 76 LEU A CA 1
ATOM 595 C C . LEU A 1 76 ? -56.081 -10.770 83.003 1.00 95.25 76 LEU A C 1
ATOM 597 O O . LEU A 1 76 ? -55.632 -10.526 81.884 1.00 95.25 76 LEU A O 1
ATOM 601 N N . THR A 1 77 ? -55.366 -10.596 84.115 1.00 94.94 77 THR A N 1
ATOM 602 C CA . THR A 1 77 ? -53.984 -10.098 84.110 1.00 94.94 77 THR A CA 1
ATOM 603 C C . THR A 1 77 ? -53.065 -11.078 83.382 1.00 94.94 77 THR A C 1
ATOM 605 O O . THR A 1 77 ? -52.318 -10.686 82.488 1.00 94.94 77 THR A O 1
ATOM 608 N N . GLN A 1 78 ? -53.188 -12.377 83.674 1.00 94.50 78 GLN A N 1
ATOM 609 C CA . GLN A 1 78 ? -52.427 -13.417 82.984 1.00 94.50 78 GLN A CA 1
ATOM 610 C C . GLN A 1 78 ? -52.784 -13.514 81.489 1.00 94.50 78 GLN A C 1
ATOM 612 O O . GLN A 1 78 ? -51.921 -13.805 80.660 1.00 94.50 78 GLN A O 1
ATOM 617 N N . GLN A 1 79 ? -54.043 -13.277 81.108 1.00 92.75 79 GLN A N 1
ATOM 618 C CA . GLN A 1 79 ? -54.445 -13.182 79.703 1.00 92.75 79 GLN A CA 1
ATOM 619 C C . GLN A 1 79 ? -53.800 -11.980 79.016 1.00 92.75 79 GLN A C 1
ATOM 621 O O . GLN A 1 79 ? -53.171 -12.169 77.979 1.00 92.75 79 GLN A O 1
ATOM 626 N N . ALA A 1 80 ? -53.882 -10.793 79.618 1.00 94.31 80 ALA A N 1
ATOM 627 C CA . ALA A 1 80 ? -53.279 -9.579 79.081 1.00 94.31 80 ALA A CA 1
ATOM 628 C C . ALA A 1 80 ? -51.758 -9.720 78.909 1.00 94.31 80 ALA A C 1
ATOM 630 O O . ALA A 1 80 ? -51.215 -9.310 77.884 1.00 94.31 80 ALA A O 1
ATOM 631 N N . GLU A 1 81 ? -51.069 -10.356 79.861 1.00 93.44 81 GLU A N 1
ATOM 632 C CA . GLU A 1 81 ? -49.641 -10.662 79.735 1.00 93.44 81 GLU A CA 1
ATOM 633 C C . GLU A 1 81 ? -49.354 -11.641 78.592 1.00 93.44 81 GLU A C 1
ATOM 635 O O . GLU A 1 81 ? -48.457 -11.391 77.788 1.00 93.44 81 GLU A O 1
ATOM 640 N N . ARG A 1 82 ? -50.119 -12.736 78.468 1.0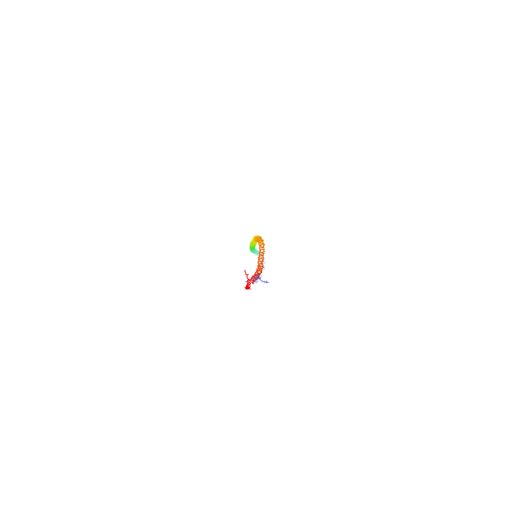0 92.94 82 ARG A N 1
ATOM 641 C CA . ARG A 1 82 ? -49.937 -13.692 77.360 1.00 92.94 82 ARG A CA 1
ATOM 642 C C . ARG A 1 82 ? -50.180 -13.052 75.998 1.00 92.94 82 ARG A C 1
ATOM 644 O O . ARG A 1 82 ? -49.427 -13.328 75.066 1.00 92.94 82 ARG A O 1
ATOM 651 N N . ASP A 1 83 ? -51.210 -12.224 75.879 1.00 94.69 83 ASP A N 1
ATOM 652 C CA . ASP A 1 83 ? -51.551 -11.553 74.626 1.00 94.69 83 ASP A CA 1
ATOM 653 C C . ASP A 1 83 ? -50.498 -10.498 74.270 1.00 94.69 83 ASP A C 1
ATOM 655 O O . ASP A 1 83 ? -50.068 -10.420 73.119 1.00 94.69 83 ASP A O 1
ATOM 659 N N . LYS A 1 84 ? -49.986 -9.765 75.267 1.00 95.69 84 LYS A N 1
ATOM 660 C CA . LYS A 1 84 ? -48.862 -8.842 75.088 1.00 95.69 84 LYS A CA 1
ATOM 661 C C . LYS A 1 84 ? -47.601 -9.563 74.605 1.00 95.69 84 LYS A C 1
ATOM 663 O O . LYS A 1 84 ? -47.006 -9.141 73.618 1.00 95.69 84 LYS A O 1
ATOM 668 N N . VAL A 1 85 ? -47.218 -10.664 75.254 1.00 95.19 85 VAL A N 1
ATOM 669 C CA . VAL A 1 85 ? -46.036 -11.452 74.860 1.00 95.19 85 VAL A CA 1
ATOM 670 C C . VAL A 1 85 ? -46.193 -12.011 73.445 1.00 95.19 85 VAL A C 1
ATOM 672 O O . VAL A 1 85 ? -45.231 -12.006 72.679 1.00 95.19 85 VAL A O 1
ATOM 675 N N . ARG A 1 86 ? -47.398 -12.454 73.062 1.00 94.19 86 ARG A N 1
ATOM 676 C CA . ARG A 1 86 ? -47.680 -12.902 71.689 1.00 94.19 86 ARG A CA 1
ATOM 677 C C . ARG A 1 86 ? -47.498 -11.785 70.669 1.00 94.19 86 ARG A C 1
ATOM 679 O O . ARG A 1 86 ? -46.809 -12.005 69.679 1.00 94.19 86 ARG A O 1
ATOM 686 N N . LEU A 1 87 ? -48.049 -10.600 70.927 1.00 94.81 87 LEU A N 1
ATOM 687 C CA . LEU A 1 87 ? -47.902 -9.447 70.034 1.00 94.81 87 LEU A CA 1
ATOM 688 C C . LEU A 1 87 ? -46.436 -9.018 69.887 1.00 94.81 87 LEU A C 1
ATOM 690 O O . LEU A 1 87 ? -45.979 -8.783 68.774 1.00 94.81 87 LEU A O 1
ATOM 694 N N . GLU A 1 88 ? -45.671 -8.965 70.980 1.00 94.38 88 GLU A N 1
ATOM 695 C CA . GLU A 1 88 ? -44.234 -8.650 70.932 1.00 94.38 88 GLU A CA 1
ATOM 696 C C . GLU A 1 88 ? -43.437 -9.729 70.173 1.00 94.38 88 GLU A C 1
ATOM 698 O O . GLU A 1 88 ? -42.507 -9.429 69.415 1.00 94.38 88 GLU A O 1
ATOM 703 N N . GLN A 1 89 ? -43.818 -11.000 70.320 1.00 94.62 89 GLN A N 1
ATOM 704 C CA . GLN A 1 89 ? -43.208 -12.101 69.580 1.00 94.62 89 GLN A CA 1
ATOM 705 C C . GLN A 1 89 ? -43.531 -12.037 68.078 1.00 94.62 89 GLN A C 1
ATOM 707 O O . GLN A 1 89 ? -42.649 -12.279 67.257 1.00 94.62 89 GLN A O 1
ATOM 712 N N . GLU A 1 90 ? -44.761 -11.698 67.701 1.00 95.12 90 GLU A N 1
ATOM 713 C CA . GLU A 1 90 ? -45.154 -11.506 66.301 1.00 95.12 90 GLU A CA 1
ATOM 714 C C . GLU A 1 90 ? -44.433 -10.300 65.689 1.00 95.12 90 GLU A C 1
ATOM 716 O O . GLU A 1 90 ? -43.821 -10.434 64.631 1.00 95.12 90 GLU A O 1
ATOM 721 N N . GLN A 1 91 ? -44.384 -9.166 66.394 1.00 95.56 91 GLN A N 1
ATOM 722 C CA . GLN A 1 91 ? -43.664 -7.970 65.944 1.00 95.56 91 GLN A CA 1
ATOM 723 C C . GLN A 1 91 ? -42.166 -8.221 65.766 1.00 95.56 91 GLN A C 1
ATOM 725 O O . GLN A 1 91 ? -41.582 -7.800 64.770 1.00 95.56 91 GLN A O 1
ATOM 730 N N . SER A 1 92 ? -41.527 -8.929 66.702 1.00 94.75 92 SER A N 1
ATOM 731 C CA . SER A 1 92 ? -40.107 -9.277 66.574 1.00 94.75 92 SER A CA 1
ATOM 732 C C . SER A 1 92 ? -39.850 -10.254 65.423 1.00 94.75 92 SER A C 1
ATOM 734 O O . SER A 1 92 ? -38.847 -10.119 64.720 1.00 94.75 92 SER A O 1
ATOM 736 N N . GLN A 1 93 ? -40.761 -11.198 65.169 1.00 95.06 93 GLN A N 1
ATOM 737 C CA . GLN A 1 93 ? -40.673 -12.084 64.007 1.00 95.06 93 GLN A CA 1
ATOM 738 C C . GLN A 1 93 ? -40.866 -11.334 62.687 1.00 95.06 93 GLN A C 1
ATOM 740 O O . GLN A 1 93 ? -40.123 -11.583 61.738 1.00 95.06 93 GLN A O 1
ATOM 745 N N . GLU A 1 94 ? -41.841 -10.431 62.604 1.00 95.38 94 GLU A N 1
ATOM 746 C CA . GLU A 1 94 ? -42.072 -9.607 61.415 1.00 95.38 94 GLU A CA 1
ATOM 747 C C . GLU A 1 94 ? -40.900 -8.662 61.150 1.00 95.38 94 GLU A C 1
ATOM 749 O O . GLU A 1 94 ? -40.424 -8.594 60.018 1.00 95.38 94 GLU A O 1
ATOM 754 N N . ALA A 1 95 ? -40.362 -8.016 62.188 1.00 95.50 95 ALA A N 1
ATOM 755 C CA . ALA A 1 95 ? -39.168 -7.185 62.076 1.00 95.50 95 ALA A CA 1
ATOM 756 C C . ALA A 1 95 ? -37.968 -7.990 61.549 1.00 95.50 95 ALA A C 1
ATOM 758 O O . ALA A 1 95 ? -37.320 -7.569 60.591 1.00 95.50 95 ALA A O 1
ATOM 759 N N . ALA A 1 96 ? -37.726 -9.190 62.091 1.00 95.69 96 ALA A N 1
ATOM 760 C CA . ALA A 1 96 ? -36.654 -10.068 61.623 1.00 95.69 96 ALA A CA 1
ATOM 761 C C . ALA A 1 96 ? -36.862 -10.539 60.170 1.00 95.69 96 ALA A C 1
ATOM 763 O O . ALA A 1 96 ? -35.901 -10.673 59.410 1.00 95.69 96 ALA A O 1
ATOM 764 N N . ARG A 1 97 ? -38.114 -10.782 59.756 1.00 96.56 97 ARG A N 1
ATOM 765 C CA . ARG A 1 97 ? -38.448 -11.133 58.366 1.00 96.56 97 ARG A CA 1
ATOM 766 C C . ARG A 1 97 ? -38.180 -9.975 57.410 1.00 96.56 97 ARG A C 1
ATOM 768 O O . ARG A 1 97 ? -37.548 -10.196 56.381 1.00 96.56 97 ARG A O 1
ATOM 775 N N . LEU A 1 98 ? -38.621 -8.767 57.758 1.00 96.38 98 LEU A N 1
ATOM 776 C CA . LEU A 1 98 ? -38.405 -7.568 56.947 1.00 96.38 98 LEU A CA 1
ATOM 777 C C . LEU A 1 98 ? -36.918 -7.221 56.834 1.00 96.38 98 LEU A C 1
ATOM 779 O O . LEU A 1 98 ? -36.460 -6.856 55.756 1.00 96.38 98 LEU A O 1
ATOM 783 N N . GLU A 1 99 ? -36.142 -7.390 57.906 1.00 96.00 99 GLU A N 1
ATOM 784 C CA . GLU A 1 99 ? -34.690 -7.191 57.876 1.00 96.00 99 GLU A CA 1
ATOM 785 C C . GLU A 1 99 ? -33.998 -8.213 56.957 1.00 96.00 99 GLU A C 1
ATOM 787 O O . GLU A 1 99 ? -33.157 -7.858 56.124 1.00 96.00 99 GLU A O 1
ATOM 792 N N . LEU A 1 100 ? -34.391 -9.488 57.031 1.00 95.94 100 LEU A N 1
ATOM 793 C CA . LEU A 1 100 ? -33.872 -10.515 56.128 1.00 95.94 100 LEU A CA 1
ATOM 794 C C . LEU A 1 100 ? -34.221 -10.211 54.663 1.00 95.94 100 LEU A C 1
ATOM 796 O O . LEU A 1 100 ? -33.372 -10.357 53.783 1.00 95.94 100 LEU A O 1
ATOM 800 N N . GLU A 1 101 ? -35.451 -9.779 54.395 1.00 96.56 101 GLU A N 1
ATOM 801 C CA . GLU A 1 101 ? -35.896 -9.418 53.051 1.00 96.56 101 GLU A CA 1
ATOM 802 C C . GLU A 1 101 ? -35.154 -8.184 52.522 1.00 96.56 101 GLU A C 1
ATOM 804 O O . GLU A 1 101 ? -34.653 -8.210 51.398 1.00 96.56 101 GLU A O 1
ATOM 809 N N . ALA A 1 102 ? -34.973 -7.151 53.348 1.00 95.94 102 ALA A N 1
ATOM 810 C CA . ALA A 1 102 ? -34.210 -5.958 52.995 1.00 95.94 102 ALA A CA 1
ATOM 811 C C . ALA A 1 102 ? -32.750 -6.297 52.655 1.00 95.94 102 ALA A C 1
ATOM 813 O O . ALA A 1 102 ? -32.256 -5.908 51.594 1.00 95.94 102 ALA A O 1
ATOM 814 N N . THR A 1 103 ? -32.075 -7.093 53.492 1.00 96.06 103 THR A N 1
ATOM 815 C CA . THR A 1 103 ? -30.686 -7.509 53.224 1.00 96.06 103 THR A CA 1
ATOM 816 C C . THR A 1 103 ? -30.575 -8.410 51.997 1.00 96.06 103 THR A C 1
ATOM 818 O O . THR A 1 103 ? -29.561 -8.392 51.295 1.00 96.06 103 THR A O 1
ATOM 821 N N . ARG A 1 104 ? -31.595 -9.222 51.704 1.00 96.81 104 ARG A N 1
ATOM 822 C CA . ARG A 1 104 ? -31.647 -10.014 50.472 1.00 96.81 104 ARG A CA 1
ATOM 823 C C . ARG A 1 104 ? -31.772 -9.111 49.247 1.00 96.81 104 ARG A C 1
ATOM 825 O O . ARG A 1 104 ? -31.003 -9.282 48.305 1.00 96.81 104 ARG A O 1
ATOM 832 N N . LEU A 1 105 ? -32.683 -8.146 49.277 1.00 96.88 105 LEU A N 1
ATOM 833 C CA . LEU A 1 105 ? -32.931 -7.229 48.166 1.00 96.88 105 LEU A CA 1
ATOM 834 C C . LEU A 1 105 ? -31.709 -6.331 47.906 1.00 96.88 105 LEU A C 1
ATOM 836 O O . LEU A 1 105 ? -31.335 -6.092 46.760 1.00 96.88 105 LEU A O 1
ATOM 840 N N . GLU A 1 106 ? -31.014 -5.899 48.959 1.00 96.12 106 GLU A N 1
ATOM 841 C CA . GLU A 1 106 ? -29.753 -5.161 48.844 1.00 96.12 106 GLU A CA 1
ATOM 842 C C . GLU A 1 106 ? -28.631 -6.010 48.216 1.00 96.12 106 GLU A C 1
ATOM 844 O O . GLU A 1 106 ? -27.887 -5.541 47.345 1.00 96.12 106 GLU A O 1
ATOM 849 N N . ARG A 1 107 ? -28.539 -7.297 48.580 1.00 96.19 107 ARG A N 1
ATOM 850 C CA . ARG A 1 107 ? -27.623 -8.241 47.919 1.00 96.19 107 ARG A CA 1
ATOM 851 C C . ARG A 1 107 ? -27.981 -8.458 46.450 1.00 96.19 107 ARG A C 1
ATOM 853 O O . ARG A 1 107 ? -27.081 -8.492 45.619 1.00 96.19 107 ARG A O 1
ATOM 860 N N . GLU A 1 108 ? -29.260 -8.587 46.114 1.00 96.81 108 GLU A N 1
ATOM 861 C CA . GLU A 1 108 ? -29.704 -8.741 44.723 1.00 96.81 108 GLU A CA 1
ATOM 862 C C . GLU A 1 108 ? -29.362 -7.484 43.900 1.00 96.81 108 GLU A C 1
ATOM 864 O O . GLU A 1 108 ? -28.703 -7.595 42.867 1.00 96.81 108 GLU A O 1
ATOM 869 N N . ARG A 1 109 ? -29.656 -6.280 44.413 1.00 95.75 109 ARG A N 1
ATOM 870 C CA . ARG A 1 109 ? -29.292 -5.007 43.757 1.00 95.75 109 ARG A CA 1
ATOM 871 C C . ARG A 1 109 ? -27.789 -4.834 43.565 1.00 95.75 109 ARG A C 1
ATOM 873 O O . ARG A 1 109 ? -27.355 -4.406 42.499 1.00 95.75 109 ARG A O 1
ATOM 880 N N . SER A 1 110 ? -26.982 -5.154 44.577 1.00 95.50 110 SER A N 1
ATOM 881 C CA . SER A 1 110 ? -25.519 -5.056 44.462 1.00 95.50 110 SER A CA 1
ATOM 882 C C . SER A 1 110 ? -24.953 -6.068 43.463 1.00 95.50 110 SER A C 1
ATOM 884 O O . SER A 1 110 ? -24.047 -5.737 42.696 1.00 95.50 110 SER A O 1
ATOM 886 N N . GLN A 1 111 ? -25.518 -7.276 43.400 1.00 96.50 111 GLN A N 1
ATOM 887 C CA . GLN A 1 111 ? -25.149 -8.265 42.389 1.00 96.50 111 GLN A CA 1
ATOM 888 C C . GLN A 1 111 ? -25.529 -7.821 40.975 1.00 96.50 111 GLN A C 1
ATOM 890 O O . GLN A 1 111 ? -24.717 -7.970 40.062 1.00 96.50 111 GLN A O 1
ATOM 895 N N . GLU A 1 112 ? -26.728 -7.278 40.777 1.00 96.50 112 GLU A N 1
ATOM 896 C CA . GLU A 1 112 ? -27.170 -6.757 39.480 1.00 96.50 112 GLU A CA 1
ATOM 897 C C . GLU A 1 112 ? -26.325 -5.567 39.027 1.00 96.50 112 GLU A C 1
ATOM 899 O O . GLU A 1 112 ? -25.873 -5.543 37.883 1.00 96.50 112 GLU A O 1
ATOM 904 N N . ALA A 1 113 ? -26.023 -4.631 39.929 1.00 96.56 113 ALA A N 1
ATOM 905 C CA . ALA A 1 113 ? -25.131 -3.513 39.639 1.00 96.56 113 ALA A CA 1
ATOM 906 C C . ALA A 1 113 ? -23.742 -4.005 39.200 1.00 96.56 113 ALA A C 1
ATOM 908 O O . ALA A 1 113 ? -23.231 -3.573 38.166 1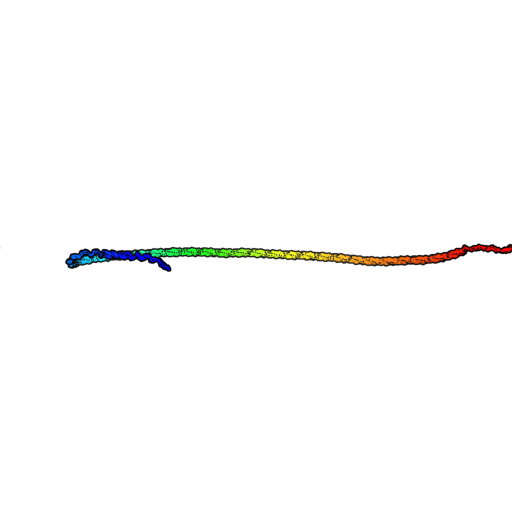.00 96.56 113 ALA A O 1
ATOM 909 N N . ALA A 1 114 ? -23.172 -4.979 39.918 1.00 96.38 114 ALA A N 1
ATOM 910 C CA . ALA A 1 114 ? -21.885 -5.573 39.562 1.00 96.38 114 ALA A CA 1
ATOM 911 C C . ALA A 1 114 ? -21.929 -6.335 38.225 1.00 96.38 114 ALA A C 1
ATOM 913 O O . ALA A 1 114 ? -20.945 -6.351 37.483 1.00 96.38 114 ALA A O 1
ATOM 914 N N . ARG A 1 115 ? -23.053 -6.983 37.890 1.00 97.31 115 ARG A N 1
ATOM 915 C CA . ARG A 1 115 ? -23.245 -7.629 36.581 1.00 97.31 115 ARG A CA 1
ATOM 916 C C . ARG A 1 115 ? -23.278 -6.599 35.459 1.00 97.31 115 ARG A C 1
ATOM 918 O O . ARG A 1 115 ? -22.538 -6.748 34.492 1.00 97.31 115 ARG A O 1
ATOM 925 N N . LEU A 1 116 ? -24.066 -5.543 35.621 1.00 97.31 116 LEU A N 1
ATOM 926 C CA . LEU A 1 116 ? -24.232 -4.503 34.612 1.00 97.31 116 LEU A CA 1
ATOM 927 C C . LEU A 1 116 ? -22.929 -3.719 34.384 1.00 97.31 116 LEU A C 1
ATOM 929 O O . LEU A 1 116 ? -22.592 -3.377 33.253 1.00 97.31 116 LEU A O 1
ATOM 933 N N . GLU A 1 117 ? -22.140 -3.491 35.435 1.00 96.31 117 GLU A N 1
ATOM 934 C CA . GLU A 1 117 ? -20.809 -2.888 35.321 1.00 96.31 117 GLU A CA 1
ATOM 935 C C . GLU A 1 117 ? -19.824 -3.776 34.541 1.00 96.31 117 GLU A C 1
ATOM 937 O O . GLU A 1 117 ? -19.077 -3.287 33.684 1.00 96.31 117 GLU A O 1
ATOM 942 N N . ARG A 1 118 ? -19.849 -5.094 34.785 1.00 96.06 118 ARG A N 1
ATOM 943 C CA . ARG A 1 118 ? -19.057 -6.061 34.009 1.00 96.06 118 ARG A CA 1
ATOM 944 C C . ARG A 1 118 ? -19.483 -6.089 32.548 1.00 96.06 118 ARG A C 1
ATOM 946 O O . ARG A 1 118 ? -18.610 -6.083 31.687 1.00 96.06 118 ARG A O 1
ATOM 953 N N . GLU A 1 119 ? -20.782 -6.091 32.263 1.00 96.88 119 GLU A N 1
ATOM 954 C CA . GLU A 1 119 ? -21.302 -6.051 30.892 1.00 96.88 119 GLU A CA 1
ATOM 955 C C . GLU A 1 119 ? -20.870 -4.776 30.166 1.00 96.88 119 GLU A C 1
ATOM 957 O O . GLU A 1 119 ? -20.314 -4.864 29.074 1.00 96.88 119 GLU A O 1
ATOM 962 N N . ARG A 1 120 ? -21.002 -3.605 30.803 1.00 96.81 120 ARG A N 1
ATOM 963 C CA . ARG A 1 120 ? -20.530 -2.329 30.235 1.00 96.81 120 ARG A CA 1
ATOM 964 C C . ARG A 1 120 ? -19.032 -2.332 29.961 1.00 96.81 120 ARG A C 1
ATOM 966 O O . ARG A 1 120 ? -18.589 -1.837 28.929 1.00 96.81 120 ARG A O 1
ATOM 973 N N . SER A 1 121 ? -18.244 -2.901 30.869 1.00 96.12 121 SER A N 1
ATOM 974 C CA . SER A 1 121 ? -16.794 -3.011 30.698 1.00 96.12 121 SER A CA 1
ATOM 975 C C . SER A 1 121 ? -16.433 -3.964 29.558 1.00 96.12 121 SER A C 1
ATOM 977 O O . SER A 1 121 ? -15.569 -3.649 28.743 1.00 96.12 121 SER A O 1
ATOM 979 N N . GLN A 1 122 ? -17.126 -5.098 29.444 1.00 96.31 122 GLN A N 1
ATOM 980 C CA . GLN A 1 122 ? -16.952 -6.027 28.329 1.00 96.31 122 GLN A CA 1
ATOM 981 C C . GLN A 1 122 ? -17.350 -5.397 26.995 1.00 96.31 122 GLN A C 1
ATOM 983 O O . GLN A 1 122 ? -16.619 -5.535 26.019 1.00 96.31 122 GLN A O 1
ATOM 988 N N . GLU A 1 123 ? -18.479 -4.695 26.939 1.00 96.44 123 GLU A N 1
ATOM 989 C CA . GLU A 1 123 ? -18.935 -4.004 25.735 1.00 96.44 123 GLU A CA 1
ATOM 990 C C . GLU A 1 123 ? -17.943 -2.921 25.308 1.00 96.44 123 GLU A C 1
ATOM 992 O O . GLU A 1 123 ? -17.558 -2.875 24.140 1.00 96.44 123 GLU A O 1
ATOM 997 N N . LYS A 1 124 ? -17.438 -2.124 26.256 1.00 97.56 124 LYS A N 1
ATOM 998 C CA . LYS A 1 124 ? -16.398 -1.126 25.988 1.00 97.56 124 LYS A CA 1
ATOM 999 C C . LYS A 1 124 ? -15.147 -1.764 25.379 1.00 97.56 124 LYS A C 1
ATOM 1001 O O . LYS A 1 124 ? -14.683 -1.308 24.339 1.00 97.56 124 LYS A O 1
ATOM 1006 N N . VAL A 1 125 ? -14.655 -2.859 25.962 1.00 97.69 125 VAL A N 1
ATOM 1007 C CA . VAL A 1 125 ? -13.500 -3.600 25.424 1.00 97.69 125 VAL A CA 1
ATOM 1008 C C . VAL A 1 125 ? -13.793 -4.162 24.030 1.00 97.69 125 VAL A C 1
ATOM 1010 O O . VAL A 1 125 ? -12.927 -4.122 23.157 1.00 97.69 125 VAL A O 1
ATOM 1013 N N . ARG A 1 126 ? -15.007 -4.669 23.779 1.00 97.56 126 ARG A N 1
ATOM 1014 C CA . ARG A 1 126 ? -15.405 -5.167 22.450 1.00 97.56 126 ARG A CA 1
ATOM 1015 C C . ARG A 1 126 ? -15.420 -4.050 21.409 1.00 97.56 126 ARG A C 1
ATOM 1017 O O . ARG A 1 126 ? -14.918 -4.269 20.309 1.00 97.56 126 ARG A O 1
ATOM 1024 N N . LEU A 1 127 ? -15.949 -2.877 21.752 1.00 96.94 127 LEU A N 1
ATOM 1025 C CA . LEU A 1 127 ? -15.973 -1.711 20.868 1.00 96.94 127 LEU A CA 1
ATOM 1026 C C . LEU A 1 127 ? -14.561 -1.200 20.572 1.00 96.94 127 LEU A C 1
ATOM 1028 O O . LEU A 1 127 ? -14.234 -0.984 19.407 1.00 96.94 127 LEU A O 1
ATOM 1032 N N . GLU A 1 128 ? -13.706 -1.082 21.590 1.00 97.00 128 GLU A N 1
ATOM 1033 C CA . GLU A 1 128 ? -12.294 -0.713 21.418 1.00 97.00 128 GLU A CA 1
ATOM 1034 C C . GLU A 1 128 ? -11.562 -1.729 20.528 1.00 97.00 128 GLU A C 1
ATOM 1036 O O . GLU A 1 128 ? -10.842 -1.354 19.602 1.00 97.00 128 GLU A O 1
ATOM 1041 N N . GLN A 1 129 ? -11.801 -3.029 20.730 1.00 96.81 129 GLN A N 1
ATOM 1042 C CA . GLN A 1 129 ? -11.224 -4.075 19.888 1.00 96.81 129 GLN A CA 1
ATOM 1043 C C . GLN A 1 129 ? -11.731 -4.002 18.440 1.00 96.81 129 GLN A C 1
ATOM 1045 O O . GLN A 1 129 ? -10.963 -4.235 17.504 1.00 96.81 129 GLN A O 1
ATOM 1050 N N . GLU A 1 130 ? -13.014 -3.708 18.225 1.00 96.88 130 GLU A N 1
ATOM 1051 C CA . GLU A 1 130 ? -13.581 -3.556 16.885 1.00 96.88 130 GLU A CA 1
ATOM 1052 C C . GLU A 1 130 ? -13.016 -2.322 16.170 1.00 96.88 130 GLU A C 1
ATOM 1054 O O . GLU A 1 130 ? -12.666 -2.409 14.991 1.00 96.88 130 GLU A O 1
ATOM 1059 N N . GLN A 1 131 ? -12.870 -1.202 16.880 1.00 97.06 131 GLN A N 1
ATOM 1060 C CA . GLN A 1 131 ? -12.230 0.008 16.364 1.00 97.06 131 GLN A CA 1
ATOM 1061 C C . GLN A 1 131 ? -10.775 -0.262 15.980 1.00 97.06 131 GLN A C 1
ATOM 1063 O O . GLN A 1 131 ? -10.413 -0.049 14.824 1.00 97.06 131 GLN A O 1
ATOM 1068 N N . ALA A 1 132 ? -9.986 -0.866 16.872 1.00 96.56 132 ALA A N 1
ATOM 1069 C CA . ALA A 1 132 ? -8.599 -1.231 16.587 1.00 96.56 132 ALA A CA 1
ATOM 1070 C C . ALA A 1 132 ? -8.478 -2.175 15.376 1.00 96.56 132 ALA A C 1
ATOM 1072 O O . ALA A 1 132 ? -7.571 -2.045 14.554 1.00 96.56 132 ALA A O 1
ATOM 1073 N N . ARG A 1 133 ? -9.420 -3.116 15.206 1.00 97.00 133 ARG A N 1
ATOM 1074 C CA . ARG A 1 133 ? -9.469 -3.987 14.017 1.00 97.00 133 ARG A CA 1
ATOM 1075 C C . ARG A 1 133 ? -9.772 -3.212 12.736 1.00 97.00 133 ARG A C 1
ATOM 1077 O O . ARG A 1 133 ? -9.180 -3.519 11.701 1.00 97.00 133 ARG A O 1
ATOM 1084 N N . LYS A 1 134 ? -10.701 -2.252 12.779 1.00 97.56 134 LYS A N 1
ATOM 1085 C CA . LYS A 1 134 ? -11.038 -1.402 11.626 1.00 97.56 134 LYS A CA 1
ATOM 1086 C C . LYS A 1 134 ? -9.859 -0.513 11.241 1.00 97.56 134 LYS A C 1
ATOM 1088 O O . LYS A 1 134 ? -9.525 -0.453 10.061 1.00 97.56 134 LYS A O 1
ATOM 1093 N N . GLU A 1 135 ? -9.198 0.097 12.217 1.00 97.75 135 GLU A N 1
ATOM 1094 C CA . GLU A 1 135 ? -8.006 0.922 12.002 1.00 97.75 135 GLU A CA 1
ATOM 1095 C C . GLU A 1 135 ? -6.857 0.105 11.407 1.00 97.75 135 GLU A C 1
ATOM 1097 O O . GLU A 1 135 ? -6.344 0.462 10.349 1.00 97.75 135 GLU A O 1
ATOM 1102 N N . ALA A 1 136 ? -6.539 -1.057 11.986 1.00 96.56 136 ALA A N 1
ATOM 1103 C CA . ALA A 1 136 ? -5.500 -1.940 11.458 1.00 96.56 136 ALA A CA 1
ATOM 1104 C C . ALA A 1 136 ? -5.813 -2.440 10.036 1.00 96.56 136 ALA A C 1
ATOM 1106 O O . ALA A 1 136 ? -4.909 -2.639 9.223 1.00 96.56 136 ALA A O 1
ATOM 1107 N N . ARG A 1 137 ? -7.094 -2.660 9.708 1.00 97.12 137 ARG A N 1
ATOM 1108 C CA . ARG A 1 137 ? -7.510 -3.017 8.344 1.00 97.12 137 ARG A CA 1
ATOM 1109 C C . ARG A 1 137 ? -7.262 -1.865 7.371 1.00 97.12 137 ARG A C 1
ATOM 1111 O O . ARG A 1 137 ? -6.735 -2.107 6.290 1.00 97.12 137 ARG A O 1
ATOM 1118 N N . LEU A 1 138 ? -7.619 -0.645 7.758 1.00 97.81 138 LEU A N 1
ATOM 1119 C CA . LEU A 1 138 ? -7.457 0.543 6.925 1.00 97.81 138 LEU A CA 1
ATOM 1120 C C . LEU A 1 138 ? -5.974 0.900 6.731 1.00 97.81 138 LEU A C 1
ATOM 1122 O O . LEU A 1 138 ? -5.565 1.278 5.637 1.00 97.81 138 LEU A O 1
ATOM 1126 N N . GLU A 1 139 ? -5.143 0.710 7.754 1.00 96.94 139 GLU A N 1
ATOM 1127 C CA . GLU A 1 139 ? -3.689 0.874 7.660 1.00 96.94 139 GLU A CA 1
ATOM 1128 C C . GLU A 1 139 ? -3.048 -0.151 6.707 1.00 96.94 139 GLU A C 1
ATOM 1130 O O . GLU A 1 139 ? -2.218 0.199 5.865 1.00 96.94 139 GLU A O 1
ATOM 1135 N N . ARG A 1 140 ? -3.485 -1.416 6.761 1.00 95.44 140 ARG A N 1
ATOM 1136 C CA . ARG A 1 140 ? -3.060 -2.444 5.794 1.00 95.44 140 ARG A CA 1
ATOM 1137 C C . ARG A 1 140 ? -3.460 -2.101 4.363 1.00 95.44 140 ARG A C 1
ATOM 1139 O O . ARG A 1 140 ? -2.689 -2.340 3.444 1.00 95.44 140 ARG A O 1
ATOM 1146 N N . GLU A 1 141 ? -4.648 -1.541 4.169 1.00 96.94 141 GLU A N 1
ATOM 1147 C CA . GLU A 1 141 ? -5.113 -1.125 2.846 1.00 96.94 141 GLU A CA 1
ATOM 1148 C C . GLU A 1 141 ? -4.282 0.042 2.299 1.00 96.94 141 GLU A C 1
ATOM 1150 O O . GLU A 1 141 ? -3.8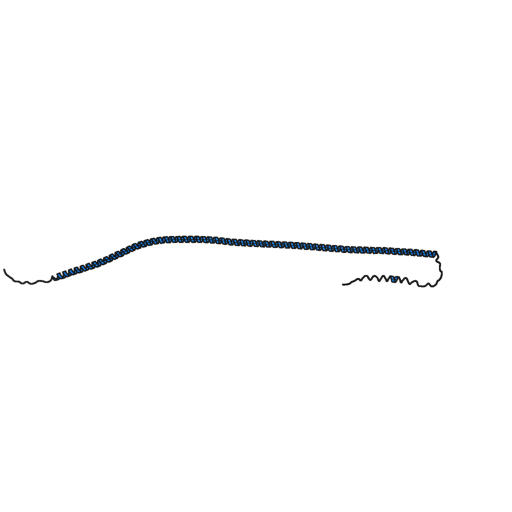17 -0.027 1.163 1.00 96.94 141 GLU A O 1
ATOM 1155 N N . ARG A 1 142 ? -3.989 1.054 3.129 1.00 95.50 142 ARG A N 1
ATOM 1156 C CA . ARG A 1 142 ? -3.099 2.171 2.762 1.00 95.50 142 ARG A CA 1
ATOM 1157 C C . ARG A 1 142 ? -1.705 1.693 2.376 1.00 95.50 142 ARG A C 1
ATOM 1159 O O . ARG A 1 142 ? -1.206 2.051 1.316 1.00 95.50 142 ARG A O 1
ATOM 1166 N N . THR A 1 143 ? -1.091 0.849 3.201 1.00 95.75 143 THR A N 1
ATOM 1167 C CA . THR A 1 143 ? 0.250 0.310 2.916 1.00 95.75 143 THR A CA 1
ATOM 1168 C C . THR A 1 143 ? 0.255 -0.555 1.655 1.00 95.75 143 THR A C 1
ATOM 1170 O O . THR A 1 143 ? 1.179 -0.473 0.848 1.00 95.75 143 THR A O 1
ATOM 1173 N N . GLN A 1 144 ? -0.797 -1.343 1.423 1.00 95.56 144 GLN A N 1
ATOM 1174 C CA . GLN A 1 144 ? -0.947 -2.111 0.190 1.00 95.56 144 GLN A CA 1
ATOM 1175 C C . GLN A 1 144 ? -1.105 -1.205 -1.039 1.00 95.56 144 GLN A C 1
ATOM 1177 O O . GLN A 1 144 ? -0.528 -1.494 -2.089 1.00 95.56 144 GLN A O 1
ATOM 1182 N N . GLU A 1 145 ? -1.859 -0.115 -0.925 1.00 96.25 145 GLU A N 1
ATOM 1183 C CA . GLU A 1 145 ? -2.027 0.862 -1.997 1.00 96.25 145 GLU A CA 1
ATOM 1184 C C . GLU A 1 145 ? -0.728 1.621 -2.290 1.00 96.25 145 GLU A C 1
ATOM 1186 O O . GLU A 1 145 ? -0.361 1.770 -3.453 1.00 96.25 145 GLU A O 1
ATOM 1191 N N . GLU A 1 146 ? 0.034 2.011 -1.270 1.00 97.00 146 GLU A N 1
ATOM 1192 C CA . GLU A 1 146 ? 1.363 2.606 -1.444 1.00 97.00 146 GLU A CA 1
ATOM 1193 C C . GLU A 1 146 ? 2.326 1.652 -2.163 1.00 97.00 146 GLU A C 1
ATOM 1195 O O . GLU A 1 146 ? 3.030 2.049 -3.099 1.00 97.00 146 GLU A O 1
ATOM 1200 N N . VAL A 1 147 ? 2.325 0.368 -1.790 1.00 97.25 147 VAL A N 1
ATOM 1201 C CA . VAL A 1 147 ? 3.097 -0.675 -2.486 1.00 97.25 147 VAL A CA 1
ATOM 1202 C C . VAL A 1 147 ? 2.613 -0.852 -3.931 1.00 97.25 147 VAL A C 1
ATOM 1204 O O . VAL A 1 147 ? 3.424 -1.014 -4.845 1.00 97.25 147 VAL A O 1
ATOM 1207 N N . ARG A 1 148 ? 1.300 -0.783 -4.178 1.00 97.19 148 ARG A N 1
ATOM 1208 C CA . ARG A 1 148 ? 0.738 -0.844 -5.535 1.00 97.19 148 ARG A CA 1
ATOM 1209 C C . ARG A 1 148 ? 1.205 0.343 -6.379 1.00 97.19 148 ARG A C 1
ATOM 1211 O O . ARG A 1 148 ? 1.730 0.129 -7.466 1.00 97.19 148 ARG A O 1
ATOM 1218 N N . LEU A 1 149 ? 1.092 1.564 -5.860 1.00 97.19 149 LEU A N 1
ATOM 1219 C CA . LEU A 1 149 ? 1.475 2.795 -6.557 1.00 97.19 149 LEU A CA 1
ATOM 1220 C C . LEU A 1 149 ? 2.983 2.873 -6.815 1.00 97.19 149 LEU A C 1
ATOM 1222 O O . LEU A 1 149 ? 3.417 3.303 -7.880 1.00 97.19 149 LEU A O 1
ATOM 1226 N N . THR A 1 150 ? 3.811 2.450 -5.859 1.00 96.44 150 THR A N 1
ATOM 1227 C CA . THR A 1 150 ? 5.269 2.373 -6.062 1.00 96.44 150 THR A CA 1
ATOM 1228 C C . THR A 1 150 ? 5.632 1.370 -7.152 1.00 96.44 150 THR A C 1
ATOM 1230 O O . THR A 1 150 ? 6.464 1.679 -8.006 1.00 96.44 150 THR A O 1
ATOM 1233 N N . ARG A 1 151 ? 4.972 0.208 -7.181 1.00 96.81 151 ARG A N 1
ATOM 1234 C CA . ARG A 1 151 ? 5.146 -0.780 -8.249 1.00 96.81 151 ARG A CA 1
ATOM 1235 C C . ARG A 1 151 ? 4.692 -0.252 -9.610 1.00 96.81 151 ARG A C 1
ATOM 1237 O O . ARG A 1 151 ? 5.391 -0.471 -10.594 1.00 96.81 151 ARG A O 1
ATOM 1244 N N . GLU A 1 152 ? 3.546 0.418 -9.678 1.00 96.81 152 GLU A N 1
ATOM 1245 C CA . GLU A 1 152 ? 3.028 1.013 -10.916 1.00 96.81 152 GLU A CA 1
ATOM 1246 C C . GLU A 1 152 ? 3.980 2.079 -11.462 1.00 96.81 152 GLU A C 1
ATOM 1248 O O . GLU A 1 152 ? 4.373 1.983 -12.623 1.00 96.81 152 GLU A O 1
ATOM 1253 N N . ARG A 1 153 ? 4.462 2.997 -10.611 1.00 97.69 153 ARG A N 1
ATOM 1254 C CA . ARG A 1 153 ? 5.478 3.991 -10.996 1.00 97.69 153 ARG A CA 1
ATOM 1255 C C . ARG A 1 153 ? 6.743 3.344 -11.551 1.00 97.69 153 ARG A C 1
ATOM 1257 O O . ARG A 1 153 ? 7.200 3.724 -12.620 1.00 97.69 153 ARG A O 1
ATOM 1264 N N . TYR A 1 154 ? 7.268 2.316 -10.882 1.00 96.81 154 TYR A N 1
ATOM 1265 C CA . TYR A 1 154 ? 8.456 1.608 -11.366 1.00 96.81 154 TYR A CA 1
ATOM 1266 C C . TYR A 1 154 ? 8.236 0.966 -12.745 1.00 96.81 154 TYR A C 1
ATOM 1268 O O . TYR A 1 154 ? 9.121 0.987 -13.600 1.00 96.81 154 TYR A O 1
ATOM 1276 N N . LEU A 1 155 ? 7.055 0.387 -12.979 1.00 97.50 155 LEU A N 1
ATOM 1277 C CA . LEU A 1 155 ? 6.713 -0.207 -14.272 1.00 97.50 155 LEU A CA 1
ATOM 1278 C C . LEU A 1 155 ? 6.557 0.850 -15.369 1.00 97.50 155 LEU A C 1
ATOM 1280 O O . LEU A 1 155 ? 6.952 0.596 -16.508 1.00 97.50 155 LEU A O 1
ATOM 1284 N N . GLU A 1 156 ? 5.988 2.009 -15.049 1.00 96.50 156 GLU A N 1
ATOM 1285 C CA . GLU A 1 156 ? 5.894 3.137 -15.976 1.00 96.50 156 GLU A CA 1
ATOM 1286 C C . GLU A 1 156 ? 7.271 3.696 -16.322 1.00 96.50 156 GLU A C 1
ATOM 1288 O O . GLU A 1 156 ? 7.579 3.819 -17.507 1.00 96.50 156 GLU A O 1
ATOM 1293 N N . ASP A 1 157 ? 8.128 3.930 -15.328 1.00 97.06 157 ASP A N 1
ATOM 1294 C CA . ASP A 1 157 ? 9.508 4.375 -15.536 1.00 97.06 157 ASP A CA 1
ATOM 1295 C C . ASP A 1 157 ? 10.275 3.382 -16.416 1.00 97.06 157 ASP A C 1
ATOM 1297 O O . ASP A 1 157 ? 10.949 3.765 -17.374 1.00 97.06 157 ASP A O 1
ATOM 1301 N N . PHE A 1 158 ? 10.112 2.081 -16.158 1.00 96.75 158 PHE A N 1
ATOM 1302 C CA . PHE A 1 158 ? 10.722 1.040 -16.976 1.00 96.75 158 PHE A CA 1
ATOM 1303 C C . PHE A 1 158 ? 10.214 1.065 -18.425 1.00 96.75 158 PHE A C 1
ATOM 1305 O O . PHE A 1 158 ? 11.010 0.948 -19.358 1.00 96.75 158 PHE A O 1
ATOM 1312 N N . ARG A 1 159 ? 8.903 1.236 -18.642 1.00 96.31 159 ARG A N 1
ATOM 1313 C CA . ARG A 1 159 ? 8.328 1.366 -19.993 1.00 96.31 159 ARG A CA 1
ATOM 1314 C C . ARG A 1 159 ? 8.870 2.596 -20.712 1.00 96.31 159 ARG A C 1
ATOM 1316 O O . ARG A 1 159 ? 9.296 2.474 -21.859 1.00 96.31 159 ARG A O 1
ATOM 1323 N N . GLN A 1 160 ? 8.897 3.746 -20.041 1.00 96.75 160 GLN A N 1
ATOM 1324 C CA . GLN A 1 160 ? 9.440 4.982 -20.603 1.00 96.75 160 GLN A CA 1
ATOM 1325 C C . GLN A 1 160 ? 10.913 4.819 -20.987 1.00 96.75 160 GLN A C 1
ATOM 1327 O O . GLN A 1 160 ? 11.329 5.268 -22.055 1.00 96.75 160 GLN A O 1
ATOM 1332 N N . GLU A 1 161 ? 11.700 4.132 -20.161 1.00 95.62 161 GLU A N 1
ATOM 1333 C CA . GLU A 1 161 ? 13.106 3.875 -20.459 1.00 95.62 161 GLU A CA 1
ATOM 1334 C C . GLU A 1 161 ? 13.277 2.953 -21.676 1.00 95.62 161 GLU A C 1
ATOM 1336 O O . GLU A 1 161 ? 14.094 3.226 -22.558 1.00 95.62 161 GLU A O 1
ATOM 1341 N N . GLN A 1 162 ? 12.456 1.905 -21.803 1.00 95.56 162 GLN A N 1
ATOM 1342 C CA . GLN A 1 162 ? 12.464 1.051 -22.998 1.00 95.56 162 GLN A CA 1
ATOM 1343 C C . GLN A 1 162 ? 12.114 1.832 -24.272 1.00 95.56 162 GLN A C 1
ATOM 1345 O O . GLN A 1 162 ? 12.760 1.644 -25.308 1.00 95.56 162 GLN A O 1
ATOM 1350 N N . GLU A 1 163 ? 11.138 2.738 -24.212 1.00 95.81 163 GLU A N 1
ATOM 1351 C CA . GLU A 1 163 ? 10.799 3.602 -25.346 1.00 95.81 163 GLU A CA 1
ATOM 1352 C C . GLU A 1 163 ? 11.934 4.566 -25.697 1.00 95.81 163 GLU A C 1
ATOM 1354 O O . GLU A 1 163 ? 12.263 4.724 -26.875 1.00 95.81 163 GLU A O 1
ATOM 1359 N N . ARG A 1 164 ? 12.603 5.153 -24.699 1.00 97.00 164 ARG A N 1
ATOM 1360 C CA . ARG A 1 164 ? 13.787 5.997 -24.921 1.00 97.00 164 ARG A CA 1
ATOM 1361 C C . ARG A 1 164 ? 14.902 5.232 -25.618 1.00 97.00 164 ARG A C 1
ATOM 1363 O O . ARG A 1 164 ? 15.466 5.737 -26.590 1.00 97.00 164 ARG A O 1
ATOM 1370 N N . ILE A 1 165 ? 15.188 4.007 -25.177 1.00 96.56 165 ILE A N 1
ATOM 1371 C CA . ILE A 1 165 ? 16.193 3.140 -25.803 1.00 96.56 165 ILE A CA 1
ATOM 1372 C C . ILE A 1 165 ? 15.800 2.818 -27.248 1.00 96.56 165 ILE A C 1
ATOM 1374 O O . ILE A 1 165 ? 16.644 2.886 -28.146 1.00 96.56 165 ILE A O 1
ATOM 1378 N N . ARG A 1 166 ? 14.528 2.494 -27.500 1.00 96.38 166 ARG A N 1
ATOM 1379 C CA . ARG A 1 166 ? 14.023 2.221 -28.850 1.00 96.38 166 ARG A CA 1
ATOM 1380 C C . ARG A 1 166 ? 14.192 3.433 -29.766 1.00 96.38 166 ARG A C 1
ATOM 1382 O O . ARG A 1 166 ? 14.791 3.299 -30.830 1.00 96.38 166 ARG A O 1
ATOM 1389 N N . LEU A 1 167 ? 13.740 4.608 -29.334 1.00 97.31 167 LEU A N 1
ATOM 1390 C CA . LEU A 1 167 ? 13.861 5.847 -30.105 1.00 97.31 167 LEU A CA 1
ATOM 1391 C C . LEU A 1 167 ? 15.325 6.239 -30.330 1.00 97.31 167 LEU A C 1
ATOM 1393 O O . LEU A 1 167 ? 15.679 6.723 -31.403 1.00 97.31 167 LEU A O 1
ATOM 1397 N N . ALA A 1 168 ? 16.202 6.015 -29.349 1.00 96.88 168 ALA A N 1
ATOM 1398 C CA . ALA A 1 168 ? 17.634 6.250 -29.504 1.00 96.88 168 ALA A CA 1
ATOM 1399 C C . ALA A 1 168 ? 18.249 5.333 -30.574 1.00 96.88 168 ALA A C 1
ATOM 1401 O O . ALA A 1 168 ? 19.041 5.800 -31.393 1.00 96.88 168 ALA A O 1
ATOM 1402 N N . ARG A 1 169 ? 17.853 4.053 -30.612 1.00 96.31 169 ARG A N 1
ATOM 1403 C CA . ARG A 1 169 ? 18.274 3.103 -31.655 1.00 96.31 169 ARG A CA 1
ATOM 1404 C C . ARG A 1 169 ? 17.737 3.487 -33.028 1.00 96.31 169 ARG A C 1
ATOM 1406 O O . ARG A 1 169 ? 18.502 3.468 -33.983 1.00 96.31 169 ARG A O 1
ATOM 1413 N N . GLU A 1 170 ? 16.467 3.869 -33.130 1.00 96.81 170 GLU A N 1
ATOM 1414 C CA . GLU A 1 170 ? 15.873 4.334 -34.390 1.00 96.81 170 GLU A CA 1
ATOM 1415 C C . GLU A 1 170 ? 16.614 5.572 -34.920 1.00 96.81 170 GLU A C 1
ATOM 1417 O O . GLU A 1 170 ? 17.070 5.564 -36.061 1.00 96.81 170 GLU A O 1
ATOM 1422 N N . LYS A 1 171 ? 16.878 6.570 -34.065 1.00 97.38 171 LYS A N 1
ATOM 1423 C CA . LYS A 1 171 ? 17.679 7.754 -34.430 1.00 97.38 171 LYS A CA 1
ATOM 1424 C C . LYS A 1 171 ? 19.118 7.408 -34.818 1.00 97.38 171 LYS A C 1
ATOM 1426 O O . LYS A 1 171 ? 19.680 8.032 -35.715 1.00 97.38 171 LYS A O 1
ATOM 1431 N N . ALA A 1 172 ? 19.749 6.452 -34.137 1.00 96.50 172 ALA A N 1
ATOM 1432 C CA . ALA A 1 172 ? 21.097 5.999 -34.482 1.00 96.50 172 ALA A CA 1
ATOM 1433 C C . ALA A 1 172 ? 21.118 5.281 -35.841 1.00 96.50 172 ALA A C 1
ATOM 1435 O O . ALA A 1 172 ? 22.010 5.530 -36.650 1.00 96.50 172 ALA A O 1
ATOM 1436 N N . ASN A 1 173 ? 20.110 4.451 -36.113 1.00 96.62 173 ASN A N 1
ATOM 1437 C CA . ASN A 1 173 ? 19.945 3.768 -37.392 1.00 96.62 173 ASN A CA 1
ATOM 1438 C C . ASN A 1 173 ? 19.700 4.760 -38.533 1.00 96.62 173 ASN A C 1
ATOM 1440 O O . ASN A 1 173 ? 20.321 4.631 -39.582 1.00 96.62 173 ASN A O 1
ATOM 1444 N N . GLU A 1 174 ? 18.853 5.769 -38.322 1.00 96.50 174 GLU A N 1
ATOM 1445 C CA . GLU A 1 174 ? 18.592 6.828 -39.302 1.00 96.50 174 GLU A CA 1
ATOM 1446 C C . GLU A 1 174 ? 19.869 7.617 -39.625 1.00 96.50 174 GLU A C 1
ATOM 1448 O O . GLU A 1 174 ? 20.212 7.804 -40.792 1.00 96.50 174 GLU A O 1
ATOM 1453 N N . LYS A 1 175 ? 20.644 8.001 -38.601 1.00 96.94 175 LYS A N 1
ATOM 1454 C CA . LYS A 1 175 ? 21.951 8.648 -38.797 1.00 96.94 175 LYS A CA 1
ATOM 1455 C C . LYS A 1 175 ? 22.919 7.765 -39.583 1.00 96.94 175 LYS A C 1
ATOM 1457 O O . LYS A 1 175 ? 23.540 8.245 -40.527 1.00 96.94 175 LYS A O 1
ATOM 1462 N N . ALA A 1 176 ? 23.025 6.486 -39.227 1.00 95.69 176 ALA A N 1
ATOM 1463 C CA . ALA A 1 176 ? 23.892 5.543 -39.926 1.00 95.69 176 ALA A CA 1
ATOM 1464 C C . ALA A 1 176 ? 23.458 5.336 -41.387 1.00 95.69 176 ALA A C 1
ATOM 1466 O O . ALA A 1 176 ? 24.303 5.220 -42.273 1.00 95.69 176 ALA A O 1
ATOM 1467 N N . TRP A 1 177 ? 22.150 5.313 -41.652 1.00 95.69 177 TRP A N 1
ATOM 1468 C CA . TRP A 1 177 ? 21.605 5.231 -43.004 1.00 95.69 177 TRP A CA 1
ATOM 1469 C C . TRP A 1 177 ? 21.952 6.478 -43.827 1.00 95.69 177 TRP A C 1
ATOM 1471 O O . TRP A 1 177 ? 22.484 6.342 -44.925 1.00 95.69 177 TRP A O 1
ATOM 1481 N N . LEU A 1 178 ? 21.778 7.680 -43.267 1.00 97.50 178 LEU A N 1
ATOM 1482 C CA . LEU A 1 178 ? 22.152 8.938 -43.927 1.00 97.50 178 LEU A CA 1
ATOM 1483 C C . LEU A 1 178 ? 23.657 9.034 -44.209 1.00 97.50 178 LEU A C 1
ATOM 1485 O O . LEU A 1 178 ? 24.071 9.561 -45.241 1.00 97.50 178 LEU A O 1
ATOM 1489 N N . GLU A 1 179 ? 24.503 8.548 -43.299 1.00 95.81 179 GLU A N 1
ATOM 1490 C CA . GLU A 1 179 ? 25.947 8.484 -43.537 1.00 95.81 179 GLU A CA 1
ATOM 1491 C C . GLU A 1 179 ? 26.294 7.517 -44.669 1.00 95.81 179 GLU A C 1
ATOM 1493 O O . GLU A 1 179 ? 27.092 7.874 -45.535 1.00 95.81 179 GLU A O 1
ATOM 1498 N N . ARG A 1 180 ? 25.664 6.335 -44.709 1.00 94.12 180 ARG A N 1
ATOM 1499 C CA . ARG A 1 180 ? 25.819 5.378 -45.815 1.00 94.12 180 ARG A CA 1
ATOM 1500 C C . ARG A 1 180 ? 25.352 5.959 -47.143 1.00 94.12 180 ARG A C 1
ATOM 1502 O O . ARG A 1 180 ? 26.041 5.823 -48.144 1.00 94.12 180 ARG A O 1
ATOM 1509 N N . GLU A 1 181 ? 24.230 6.665 -47.161 1.00 95.44 181 GLU A N 1
ATOM 1510 C CA . GLU A 1 181 ? 23.746 7.308 -48.381 1.00 95.44 181 GLU A CA 1
ATOM 1511 C C . GLU A 1 181 ? 24.730 8.382 -48.869 1.00 95.44 181 GLU A C 1
ATOM 1513 O O . GLU A 1 181 ? 25.082 8.430 -50.049 1.00 95.44 181 GLU A O 1
ATOM 1518 N N . LYS A 1 182 ? 25.270 9.200 -47.956 1.00 96.62 182 LYS A N 1
ATOM 1519 C CA . LYS A 1 182 ? 26.318 10.179 -48.289 1.00 96.62 182 LYS A CA 1
ATOM 1520 C C . LYS A 1 182 ? 27.586 9.513 -48.822 1.00 96.62 182 LYS A C 1
ATOM 1522 O O . LYS A 1 182 ? 28.208 10.052 -49.741 1.00 96.62 182 LYS A O 1
ATOM 1527 N N . THR A 1 183 ? 28.013 8.382 -48.258 1.00 94.69 183 THR A N 1
ATOM 1528 C CA . THR A 1 183 ? 29.196 7.665 -48.759 1.00 94.69 183 THR A CA 1
ATOM 1529 C C . THR A 1 183 ? 28.928 7.035 -50.120 1.00 94.69 183 THR A C 1
ATOM 1531 O O . THR A 1 183 ? 29.764 7.175 -51.012 1.00 94.69 183 THR A O 1
ATOM 1534 N N . GLU A 1 184 ? 27.755 6.444 -50.337 1.00 95.00 184 GLU A N 1
ATOM 1535 C CA . GLU A 1 184 ? 27.338 5.931 -51.643 1.00 95.00 184 GLU A CA 1
ATOM 1536 C C . GLU A 1 184 ? 27.299 7.032 -52.704 1.00 95.00 184 GLU A C 1
ATOM 1538 O O . GLU A 1 184 ? 27.847 6.853 -53.791 1.00 95.00 184 GLU A O 1
ATOM 1543 N N . GLN A 1 185 ? 26.725 8.198 -52.394 1.00 94.38 185 GLN A N 1
ATOM 1544 C CA . GLN A 1 185 ? 26.712 9.343 -53.308 1.00 94.38 185 GLN A CA 1
ATOM 1545 C C . GLN A 1 185 ? 28.132 9.793 -53.674 1.00 94.38 185 GLN A C 1
ATOM 1547 O O . GLN A 1 185 ? 28.422 10.042 -54.846 1.00 94.38 185 GLN A O 1
ATOM 1552 N N . ARG A 1 186 ? 29.049 9.845 -52.699 1.00 94.19 186 ARG A N 1
ATOM 1553 C CA . ARG A 1 186 ? 30.465 10.161 -52.956 1.00 94.19 186 ARG A CA 1
ATOM 1554 C C . ARG A 1 186 ? 31.125 9.132 -53.871 1.00 94.19 186 ARG A C 1
ATOM 1556 O O . ARG A 1 186 ? 31.861 9.527 -54.772 1.00 94.19 186 ARG A O 1
ATOM 1563 N N . ILE A 1 187 ? 30.856 7.843 -53.664 1.00 94.69 187 ILE A N 1
ATOM 1564 C CA . ILE A 1 187 ? 31.378 6.767 -54.515 1.00 94.69 187 ILE A CA 1
ATOM 1565 C C . ILE A 1 187 ? 30.824 6.895 -55.936 1.00 94.69 187 ILE A C 1
ATOM 1567 O 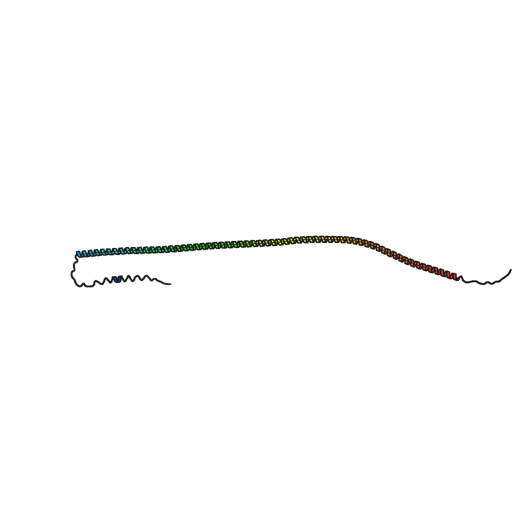O . ILE A 1 187 ? 31.607 6.844 -56.880 1.00 94.69 187 ILE A O 1
ATOM 1571 N N . ARG A 1 188 ? 29.516 7.131 -56.102 1.00 93.38 188 ARG A N 1
ATOM 1572 C CA . ARG A 1 188 ? 28.886 7.325 -57.420 1.00 93.38 188 ARG A CA 1
ATOM 1573 C C . ARG A 1 188 ? 29.507 8.499 -58.174 1.00 93.38 188 ARG A C 1
ATOM 1575 O O . ARG A 1 188 ? 29.918 8.335 -59.317 1.00 93.38 188 ARG A O 1
ATOM 1582 N N . LEU A 1 189 ? 29.666 9.650 -57.517 1.00 95.44 189 LEU A N 1
ATOM 1583 C CA . LEU A 1 189 ? 30.316 10.822 -58.115 1.00 95.44 189 LEU A CA 1
ATOM 1584 C C . LEU A 1 189 ? 31.789 10.560 -58.463 1.00 95.44 189 LEU A C 1
ATOM 1586 O O . LEU A 1 189 ? 32.276 11.021 -59.494 1.00 95.44 189 LEU A O 1
ATOM 1590 N N . ALA A 1 190 ? 32.520 9.829 -57.617 1.00 93.88 190 ALA A N 1
ATOM 1591 C CA . ALA A 1 190 ? 33.899 9.446 -57.906 1.00 93.88 190 ALA A CA 1
ATOM 1592 C C . ALA A 1 190 ? 33.982 8.494 -59.110 1.00 93.88 190 ALA A C 1
ATOM 1594 O O . ALA A 1 190 ? 34.818 8.695 -59.989 1.00 93.88 190 ALA A O 1
ATOM 1595 N N . GLN A 1 191 ? 33.093 7.500 -59.188 1.00 94.38 191 GLN A N 1
ATOM 1596 C CA . GLN A 1 191 ? 32.990 6.592 -60.329 1.00 94.38 191 GLN A CA 1
ATOM 1597 C C . GLN A 1 191 ? 32.673 7.355 -61.614 1.00 94.38 191 GLN A C 1
ATOM 1599 O O . GLN A 1 191 ? 33.363 7.161 -62.612 1.00 94.38 191 GLN A O 1
ATOM 1604 N N . GLU A 1 192 ? 31.694 8.260 -61.592 1.00 94.00 192 GLU A N 1
ATOM 1605 C CA . GLU A 1 192 ? 31.332 9.083 -62.748 1.00 94.00 192 GLU A CA 1
ATOM 1606 C C . GLU A 1 192 ? 32.521 9.915 -63.246 1.00 94.00 192 GLU A C 1
ATOM 1608 O O . GLU A 1 192 ? 32.817 9.915 -64.439 1.00 94.00 192 GLU A O 1
ATOM 1613 N N . LYS A 1 193 ? 33.282 10.540 -62.339 1.00 94.81 193 LYS A N 1
ATOM 1614 C CA . LYS A 1 193 ? 34.518 11.252 -62.703 1.00 94.81 193 LYS A CA 1
ATOM 1615 C C . LYS A 1 193 ? 35.549 10.331 -63.351 1.00 94.81 193 LYS A C 1
ATOM 1617 O O . LYS A 1 193 ? 36.143 10.704 -64.357 1.00 94.81 193 LYS A O 1
ATOM 1622 N N . VAL A 1 194 ? 35.735 9.119 -62.827 1.00 93.69 194 VAL A N 1
ATOM 1623 C CA . VAL A 1 194 ? 36.639 8.119 -63.422 1.00 93.69 194 VAL A CA 1
ATOM 1624 C C . VAL A 1 194 ? 36.157 7.682 -64.810 1.00 93.69 194 VAL A C 1
ATOM 1626 O O . VAL A 1 194 ? 36.975 7.484 -65.707 1.00 93.69 194 VAL A O 1
ATOM 1629 N N . HIS A 1 195 ? 34.846 7.532 -65.019 1.00 89.44 195 HIS A N 1
ATOM 1630 C CA . HIS A 1 195 ? 34.272 7.286 -66.344 1.00 89.44 195 HIS A CA 1
ATOM 1631 C C . HIS A 1 195 ? 34.552 8.459 -67.292 1.00 89.44 195 HIS A C 1
ATOM 1633 O O . HIS A 1 195 ? 35.146 8.242 -68.342 1.00 89.44 195 HIS A O 1
ATOM 1639 N N . GLN A 1 196 ? 34.281 9.697 -66.875 1.00 93.62 196 GLN A N 1
ATOM 1640 C CA . GLN A 1 196 ? 34.573 10.892 -67.673 1.00 93.62 196 GLN A CA 1
ATOM 1641 C C . GLN A 1 196 ? 36.066 11.033 -68.010 1.00 93.62 196 GLN A C 1
ATOM 1643 O O . GLN A 1 196 ? 36.423 11.421 -69.122 1.00 93.62 196 GLN A O 1
ATOM 1648 N N . GLU A 1 197 ? 36.968 10.735 -67.071 1.00 92.81 197 GLU A N 1
ATOM 1649 C CA . GLU A 1 197 ? 38.411 10.745 -67.325 1.00 92.81 197 GLU A CA 1
ATOM 1650 C C . GLU A 1 197 ? 38.832 9.664 -68.322 1.00 92.81 197 GLU A C 1
ATOM 1652 O O . GLU A 1 197 ? 39.658 9.933 -69.198 1.00 92.81 197 GLU A O 1
ATOM 1657 N N . ARG A 1 198 ? 38.270 8.454 -68.216 1.00 90.88 198 ARG A N 1
ATOM 1658 C CA . ARG A 1 198 ? 38.513 7.382 -69.189 1.00 90.88 198 ARG A CA 1
ATOM 1659 C C . ARG A 1 198 ? 38.005 7.764 -70.570 1.00 90.88 198 ARG A C 1
ATOM 1661 O O . ARG A 1 198 ? 38.765 7.630 -71.523 1.00 90.88 198 ARG A O 1
ATOM 1668 N N . ASP A 1 199 ? 36.804 8.315 -70.671 1.00 92.69 199 ASP A N 1
ATOM 1669 C CA . ASP A 1 199 ? 36.221 8.741 -71.944 1.00 92.69 199 ASP A CA 1
ATOM 1670 C C . ASP A 1 199 ? 37.067 9.837 -72.600 1.00 92.69 199 ASP A C 1
ATOM 1672 O O . ASP A 1 199 ? 37.383 9.751 -73.785 1.00 92.69 199 ASP A O 1
ATOM 1676 N N . LYS A 1 200 ? 37.559 10.811 -71.818 1.00 94.19 200 LYS A N 1
ATOM 1677 C CA . LYS A 1 200 ? 38.521 11.820 -72.301 1.00 94.19 200 LYS A CA 1
ATOM 1678 C C . LYS A 1 200 ? 39.817 11.189 -72.815 1.00 94.19 200 LYS A C 1
ATOM 1680 O O . LYS A 1 200 ? 40.325 11.602 -73.858 1.00 94.19 200 LYS A O 1
ATOM 1685 N N . ARG A 1 201 ? 40.367 10.193 -72.107 1.00 92.50 201 ARG A N 1
ATOM 1686 C CA . ARG A 1 201 ? 41.580 9.473 -72.537 1.00 92.50 201 ARG A CA 1
ATOM 1687 C C . ARG A 1 201 ? 41.337 8.674 -73.815 1.00 92.50 201 ARG A C 1
ATOM 1689 O O . ARG A 1 201 ? 42.184 8.715 -74.703 1.00 92.50 201 ARG A O 1
ATOM 1696 N N . TYR A 1 202 ? 40.199 7.991 -73.931 1.00 92.38 202 TYR A N 1
ATOM 1697 C CA . TYR A 1 202 ? 39.832 7.251 -75.137 1.00 92.38 202 TYR A CA 1
ATOM 1698 C C . TYR A 1 202 ? 39.593 8.180 -76.325 1.00 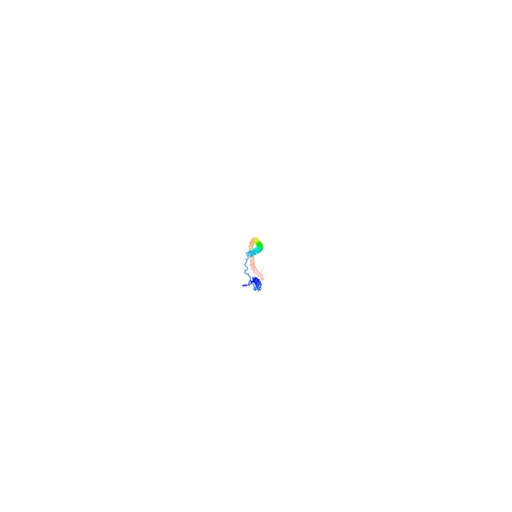92.38 202 TYR A C 1
ATOM 1700 O O . TYR A 1 202 ? 40.100 7.896 -77.407 1.00 92.38 202 TYR A O 1
ATOM 1708 N N . ALA A 1 203 ? 38.929 9.321 -76.131 1.00 92.25 203 ALA A N 1
ATOM 1709 C CA . ALA A 1 203 ? 38.759 10.331 -77.173 1.00 92.25 203 ALA A CA 1
ATOM 1710 C C . ALA A 1 203 ? 40.113 10.878 -77.659 1.00 92.25 203 ALA A C 1
ATOM 1712 O O . ALA A 1 203 ? 40.370 10.923 -78.861 1.00 92.25 203 ALA A O 1
ATOM 1713 N N . LEU A 1 204 ? 41.023 11.220 -76.736 1.00 93.25 204 LEU A N 1
ATOM 1714 C CA . LEU A 1 204 ? 42.369 11.686 -77.086 1.00 93.25 204 LEU A CA 1
ATOM 1715 C C . LEU A 1 204 ? 43.190 10.608 -77.810 1.00 93.25 204 LEU A C 1
ATOM 1717 O O . LEU A 1 204 ? 43.909 10.915 -78.761 1.00 93.25 204 LEU A O 1
ATOM 1721 N N . MET A 1 205 ? 43.100 9.355 -77.356 1.00 92.75 205 MET A N 1
ATOM 1722 C CA . MET A 1 205 ? 43.784 8.222 -77.976 1.00 92.75 205 MET A CA 1
ATOM 1723 C C . MET A 1 205 ? 43.245 7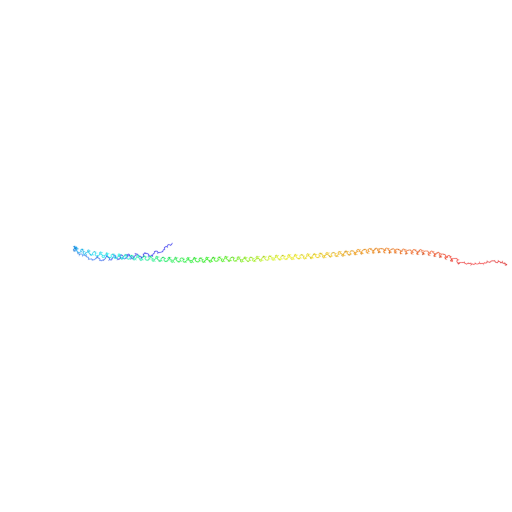.951 -79.382 1.00 92.75 205 MET A C 1
ATOM 1725 O O . MET A 1 205 ? 44.041 7.796 -80.301 1.00 92.75 205 MET A O 1
ATOM 1729 N N . THR A 1 206 ? 41.924 7.973 -79.566 1.00 93.00 206 THR A N 1
ATOM 1730 C CA . THR A 1 206 ? 41.268 7.806 -80.874 1.00 93.00 206 THR A CA 1
ATOM 1731 C C . THR A 1 206 ? 41.711 8.912 -81.830 1.00 93.00 206 THR A C 1
ATOM 1733 O O . THR A 1 206 ? 42.265 8.618 -82.880 1.00 93.00 206 THR A O 1
ATOM 1736 N N . ALA A 1 207 ? 41.670 10.179 -81.400 1.00 91.75 207 ALA A N 1
ATOM 1737 C CA . ALA A 1 207 ? 42.156 11.307 -82.201 1.00 91.75 207 ALA A CA 1
ATOM 1738 C C . ALA A 1 207 ? 43.670 11.256 -82.503 1.00 91.75 207 ALA A C 1
ATOM 1740 O O . ALA A 1 207 ? 44.160 11.877 -83.451 1.00 91.75 207 ALA A O 1
ATOM 1741 N N . ARG A 1 208 ? 44.472 10.576 -81.672 1.00 92.44 208 ARG A N 1
ATOM 1742 C CA . ARG A 1 208 ? 45.883 10.285 -81.981 1.00 92.44 208 ARG A CA 1
ATOM 1743 C C . ARG A 1 208 ? 45.994 9.149 -82.998 1.00 92.44 208 ARG A C 1
ATOM 1745 O O . ARG A 1 208 ? 46.854 9.232 -83.871 1.00 92.44 208 ARG A O 1
ATOM 1752 N N . MET A 1 209 ? 45.165 8.120 -82.871 1.00 90.75 209 MET A N 1
ATOM 1753 C CA . MET A 1 209 ? 45.149 6.969 -83.763 1.00 90.75 209 MET A CA 1
ATOM 1754 C C . MET A 1 209 ? 44.716 7.374 -85.173 1.00 90.75 209 MET A C 1
ATOM 1756 O O . MET A 1 209 ? 45.443 7.053 -86.105 1.00 90.75 209 MET A O 1
ATOM 1760 N N . ASP A 1 210 ? 43.670 8.187 -85.323 1.00 89.88 210 ASP A N 1
ATOM 1761 C CA . ASP A 1 210 ? 43.228 8.729 -86.617 1.00 89.88 210 ASP A CA 1
ATOM 1762 C C . ASP A 1 210 ? 44.360 9.489 -87.319 1.00 89.88 210 ASP A C 1
ATOM 1764 O O . ASP A 1 210 ? 44.734 9.165 -88.442 1.00 89.88 210 ASP A O 1
ATOM 1768 N N . ARG A 1 211 ? 45.031 10.405 -86.604 1.00 89.25 211 ARG A N 1
ATOM 1769 C CA . ARG A 1 211 ? 46.208 11.121 -87.132 1.00 89.25 211 ARG A CA 1
ATOM 1770 C C . ARG A 1 211 ? 47.374 10.197 -87.482 1.00 89.25 211 ARG A C 1
ATOM 1772 O O . ARG A 1 211 ? 48.183 10.528 -88.344 1.00 89.25 211 ARG A O 1
ATOM 1779 N N . SER A 1 212 ? 47.536 9.082 -86.772 1.00 86.94 212 SER A N 1
ATOM 1780 C CA . SER A 1 212 ? 48.569 8.096 -87.104 1.00 86.94 212 SER A CA 1
ATOM 1781 C C . SER A 1 212 ? 48.191 7.276 -88.334 1.00 86.94 212 SER A C 1
ATOM 1783 O O . SER A 1 212 ? 49.067 7.010 -89.148 1.00 86.94 212 SER A O 1
ATOM 1785 N N . LEU A 1 213 ? 46.908 6.941 -88.499 1.00 88.69 213 LEU A N 1
ATOM 1786 C CA . LEU A 1 213 ? 46.389 6.236 -89.665 1.00 88.69 213 LEU A CA 1
ATOM 1787 C C . LEU A 1 213 ? 46.490 7.108 -90.916 1.00 88.69 213 LEU A C 1
ATOM 1789 O O . LEU A 1 213 ? 46.984 6.620 -91.921 1.00 88.69 213 LEU A O 1
ATOM 1793 N N . GLU A 1 214 ? 46.167 8.401 -90.835 1.00 86.81 214 GLU A N 1
ATOM 1794 C CA . GLU A 1 214 ? 46.389 9.351 -91.937 1.00 86.81 214 GLU A CA 1
ATOM 1795 C C . GLU A 1 214 ? 47.861 9.385 -92.371 1.00 86.81 214 GLU A C 1
ATOM 1797 O O . GLU A 1 214 ? 48.168 9.263 -93.556 1.00 86.81 214 GLU A O 1
ATOM 1802 N N . ARG A 1 215 ? 48.797 9.463 -91.413 1.00 84.31 215 ARG A N 1
ATOM 1803 C CA . ARG A 1 215 ? 50.239 9.410 -91.717 1.00 84.31 215 ARG A CA 1
ATOM 1804 C C . ARG A 1 215 ? 50.666 8.072 -92.311 1.00 84.31 215 ARG A C 1
ATOM 1806 O O . ARG A 1 215 ? 51.566 8.039 -93.145 1.00 84.31 215 ARG A O 1
ATOM 1813 N N . ILE A 1 216 ? 50.075 6.969 -91.854 1.00 84.81 216 ILE A N 1
ATOM 1814 C CA . ILE A 1 216 ? 50.348 5.637 -92.396 1.00 84.81 216 ILE A CA 1
ATOM 1815 C C . ILE A 1 216 ? 49.810 5.538 -93.827 1.00 84.81 216 ILE A C 1
ATOM 1817 O O . ILE A 1 216 ? 50.527 5.028 -94.680 1.00 84.81 216 ILE A O 1
ATOM 1821 N N . ASP A 1 217 ? 48.622 6.064 -94.122 1.00 81.69 217 ASP A N 1
ATOM 1822 C CA . ASP A 1 217 ? 48.055 6.108 -95.474 1.00 81.69 217 ASP A CA 1
ATOM 1823 C C . ASP A 1 217 ? 48.888 6.986 -96.417 1.00 81.69 217 ASP A C 1
ATOM 1825 O O . ASP A 1 217 ? 49.165 6.593 -97.553 1.00 81.69 217 ASP A O 1
ATOM 1829 N N . GLU A 1 218 ? 49.362 8.144 -95.950 1.00 83.56 218 GLU A N 1
ATOM 1830 C CA . GLU A 1 218 ? 50.295 8.994 -96.697 1.00 83.56 218 GLU A CA 1
ATOM 1831 C C . GLU A 1 218 ? 51.626 8.279 -96.964 1.00 83.56 218 GLU A C 1
ATOM 1833 O O . GLU A 1 218 ? 52.106 8.254 -98.102 1.00 83.56 218 GLU A O 1
ATOM 1838 N N . ALA A 1 219 ? 52.201 7.634 -95.945 1.00 75.50 219 ALA A N 1
ATOM 1839 C CA . ALA A 1 219 ? 53.416 6.841 -96.094 1.00 75.50 219 ALA A CA 1
ATOM 1840 C C . ALA A 1 219 ? 53.197 5.649 -97.038 1.00 75.50 219 ALA A C 1
ATOM 1842 O O . ALA A 1 219 ? 54.043 5.381 -97.889 1.00 75.50 219 ALA A O 1
ATOM 1843 N N . MET A 1 220 ? 52.053 4.965 -96.957 1.00 69.88 220 MET A N 1
ATOM 1844 C CA . MET A 1 220 ? 51.690 3.875 -97.864 1.00 69.88 220 MET A CA 1
ATOM 1845 C C . MET A 1 220 ? 51.543 4.366 -99.303 1.00 69.88 220 MET A C 1
ATOM 1847 O O . MET A 1 220 ? 52.029 3.695 -100.215 1.00 69.88 220 MET A O 1
ATOM 1851 N N . ARG A 1 221 ? 50.963 5.551 -99.533 1.00 74.00 221 ARG A N 1
ATOM 1852 C CA . ARG A 1 221 ? 50.944 6.176 -100.864 1.00 74.00 221 ARG A CA 1
ATOM 1853 C C . ARG A 1 221 ? 52.361 6.424 -101.376 1.00 74.00 221 ARG A C 1
ATOM 1855 O O . ARG A 1 221 ? 52.659 5.992 -102.488 1.00 74.00 221 ARG A O 1
ATOM 1862 N N . MET A 1 222 ? 53.257 6.998 -100.571 1.00 76.38 222 MET A N 1
ATOM 1863 C CA . MET A 1 222 ? 54.658 7.205 -100.976 1.00 76.38 222 MET A CA 1
ATOM 1864 C C . MET A 1 222 ? 55.423 5.891 -101.218 1.00 76.38 222 MET A C 1
ATOM 1866 O O . MET A 1 222 ? 56.230 5.784 -102.144 1.00 76.38 222 MET A O 1
ATOM 1870 N N . VAL A 1 223 ? 55.159 4.852 -100.423 1.00 71.88 223 VAL A N 1
ATOM 1871 C CA . VAL A 1 223 ? 55.741 3.517 -100.627 1.00 71.88 223 VAL A CA 1
ATOM 1872 C C . VAL A 1 223 ? 55.210 2.892 -101.917 1.00 71.88 223 VAL A C 1
ATOM 1874 O O . VAL A 1 223 ? 55.983 2.295 -102.666 1.00 71.88 223 VAL A O 1
ATOM 1877 N N . SER A 1 224 ? 53.922 3.064 -102.226 1.00 70.00 224 SER A N 1
ATOM 1878 C CA . SER A 1 224 ? 53.328 2.568 -103.471 1.00 70.00 224 SER A CA 1
ATOM 1879 C C . SER A 1 224 ? 53.926 3.252 -104.705 1.00 70.00 224 SER A C 1
ATOM 1881 O O . SER A 1 224 ? 54.259 2.568 -105.675 1.00 70.00 224 SER A O 1
ATOM 1883 N N . THR A 1 225 ? 54.186 4.563 -104.643 1.00 72.88 225 THR A N 1
ATOM 1884 C CA . THR A 1 225 ? 54.856 5.295 -105.726 1.00 72.88 225 THR A CA 1
ATOM 1885 C C . THR A 1 225 ? 56.319 4.885 -105.864 1.00 72.88 225 THR A C 1
ATOM 1887 O O . THR A 1 225 ? 56.794 4.692 -106.979 1.00 72.88 225 THR A O 1
ATOM 1890 N N . ASN A 1 226 ? 57.029 4.655 -104.754 1.00 69.50 226 ASN A N 1
ATOM 1891 C CA . ASN A 1 226 ? 58.407 4.160 -104.803 1.00 69.50 226 ASN A CA 1
ATOM 1892 C C . ASN A 1 226 ? 58.488 2.740 -105.366 1.00 69.50 226 ASN A C 1
ATOM 1894 O O . ASN A 1 226 ? 59.383 2.452 -106.157 1.00 69.50 226 ASN A O 1
ATOM 1898 N N . LYS A 1 227 ? 57.543 1.860 -105.018 1.00 69.88 227 LYS A N 1
ATOM 1899 C CA . LYS A 1 227 ? 57.477 0.506 -105.577 1.00 69.88 227 LYS A CA 1
ATOM 1900 C C . LYS A 1 227 ? 57.177 0.540 -107.080 1.00 69.88 227 LYS A C 1
ATOM 1902 O O . LYS A 1 227 ? 57.806 -0.208 -107.823 1.00 69.88 227 LYS A O 1
ATOM 1907 N N . ALA A 1 228 ? 56.283 1.419 -107.539 1.00 71.19 228 ALA A N 1
ATOM 1908 C CA . ALA A 1 228 ? 56.019 1.620 -108.967 1.00 71.19 228 ALA A CA 1
ATOM 1909 C C . ALA A 1 228 ? 57.259 2.147 -109.714 1.00 71.19 228 ALA A C 1
ATOM 1911 O O . ALA A 1 228 ? 57.632 1.593 -110.747 1.00 71.19 228 ALA A O 1
ATOM 1912 N N . ASN A 1 229 ? 57.954 3.139 -109.148 1.00 76.31 229 ASN A N 1
ATOM 1913 C CA . ASN A 1 229 ? 59.204 3.666 -109.702 1.00 76.31 229 ASN A CA 1
ATOM 1914 C C . ASN A 1 229 ? 60.308 2.599 -109.743 1.00 76.31 229 ASN A C 1
ATOM 1916 O O . ASN A 1 229 ? 61.055 2.525 -110.716 1.00 76.31 229 ASN A O 1
ATOM 1920 N N . TYR A 1 230 ? 60.386 1.741 -108.722 1.00 75.62 230 TYR A N 1
ATOM 1921 C CA . TYR A 1 230 ? 61.337 0.634 -108.681 1.00 75.62 230 TYR A CA 1
ATOM 1922 C C . TYR A 1 230 ? 61.068 -0.384 -109.798 1.00 75.62 230 TYR A C 1
ATOM 1924 O O . TYR A 1 230 ? 61.975 -0.689 -110.565 1.00 75.62 230 TYR A O 1
ATOM 1932 N N . TRP A 1 231 ? 59.821 -0.844 -109.969 1.00 81.19 231 TRP A N 1
ATOM 1933 C CA . TRP A 1 231 ? 59.461 -1.758 -111.065 1.00 81.19 231 TRP A CA 1
ATOM 1934 C C . TRP A 1 231 ? 59.681 -1.142 -112.450 1.00 81.19 231 TRP A C 1
ATOM 1936 O O . TRP A 1 231 ? 60.153 -1.831 -113.358 1.00 81.19 231 TRP A O 1
ATOM 1946 N N . ALA A 1 232 ? 59.398 0.152 -112.616 1.00 75.06 232 ALA A N 1
ATOM 1947 C CA . ALA A 1 232 ? 59.698 0.870 -113.850 1.00 75.06 232 ALA A CA 1
ATOM 1948 C C . ALA A 1 232 ? 61.210 0.878 -114.136 1.00 75.06 232 ALA A C 1
ATOM 1950 O O . ALA A 1 232 ? 61.632 0.513 -115.234 1.00 75.06 232 ALA A O 1
ATOM 1951 N N . ALA A 1 233 ? 62.038 1.196 -113.136 1.00 76.50 233 ALA A N 1
ATOM 1952 C CA . ALA A 1 233 ? 63.492 1.189 -113.267 1.00 76.50 233 ALA A CA 1
ATOM 1953 C C . ALA A 1 233 ? 64.048 -0.209 -113.589 1.00 76.50 233 ALA A C 1
ATOM 1955 O O . ALA A 1 233 ? 64.913 -0.338 -114.461 1.00 76.50 233 ALA A O 1
ATOM 1956 N N . THR A 1 234 ? 63.536 -1.261 -112.940 1.00 78.38 234 THR A N 1
ATOM 1957 C CA . THR A 1 234 ? 63.920 -2.652 -113.226 1.00 78.38 234 THR A CA 1
ATOM 1958 C C . THR A 1 234 ? 63.540 -3.058 -114.651 1.00 78.38 234 THR A C 1
ATOM 1960 O O . THR A 1 234 ? 64.345 -3.675 -115.344 1.00 78.38 234 THR A O 1
ATOM 1963 N N . THR A 1 235 ? 62.356 -2.661 -115.128 1.00 80.81 235 THR A N 1
ATOM 1964 C CA . THR A 1 235 ? 61.899 -2.946 -116.500 1.00 80.81 235 THR A CA 1
ATOM 1965 C C . THR A 1 235 ? 62.808 -2.290 -117.537 1.00 80.81 235 THR A C 1
ATOM 1967 O O . THR A 1 235 ? 63.222 -2.942 -118.494 1.00 80.81 235 THR A O 1
ATOM 1970 N N . VAL A 1 236 ? 63.184 -1.024 -117.321 1.00 82.62 236 VAL A N 1
ATOM 1971 C CA . VAL A 1 236 ? 64.115 -0.301 -118.203 1.00 82.62 236 VAL A CA 1
ATOM 1972 C C . VAL A 1 236 ? 65.489 -0.977 -118.236 1.00 82.62 236 VAL A C 1
ATOM 1974 O O . VAL A 1 236 ? 66.057 -1.140 -119.314 1.00 82.62 236 VAL A O 1
ATOM 1977 N N . HIS A 1 237 ? 66.004 -1.433 -117.089 1.00 79.88 237 HIS A N 1
ATOM 1978 C CA . HIS A 1 237 ? 67.276 -2.163 -117.040 1.00 79.88 237 HIS A CA 1
ATOM 1979 C C . HIS A 1 237 ? 67.219 -3.483 -117.814 1.00 79.88 237 HIS A C 1
ATOM 1981 O O . HIS A 1 237 ? 68.133 -3.772 -118.586 1.00 79.88 237 HIS A O 1
ATOM 1987 N N . PHE A 1 238 ? 66.146 -4.263 -117.656 1.00 84.88 238 PHE A N 1
ATOM 1988 C CA . PHE A 1 238 ? 65.963 -5.500 -118.419 1.00 84.88 238 PHE A CA 1
ATOM 1989 C C . PHE A 1 238 ? 65.896 -5.233 -119.923 1.00 84.88 238 PHE A C 1
ATOM 1991 O O . PHE A 1 238 ? 66.568 -5.918 -120.694 1.00 84.88 238 PHE A O 1
ATOM 1998 N N . LEU A 1 239 ? 65.148 -4.211 -120.345 1.00 85.88 239 LEU A N 1
ATOM 1999 C CA . LEU A 1 239 ? 65.056 -3.835 -121.755 1.00 85.88 239 LEU A CA 1
ATOM 2000 C C . LEU A 1 239 ? 66.423 -3.414 -122.316 1.00 85.88 239 LEU A C 1
ATOM 2002 O O . LEU A 1 239 ? 66.790 -3.818 -123.418 1.00 85.88 239 LEU A O 1
ATOM 2006 N N . GLY A 1 240 ? 67.198 -2.653 -121.536 1.00 83.94 240 GLY A N 1
ATOM 2007 C CA . GLY A 1 240 ? 68.560 -2.251 -121.881 1.00 83.94 240 GLY A CA 1
ATOM 2008 C C . GLY A 1 240 ? 69.507 -3.443 -122.036 1.00 83.94 240 GLY A C 1
ATOM 2009 O O . GLY A 1 240 ? 70.222 -3.523 -123.032 1.00 83.94 240 GLY A O 1
ATOM 2010 N N . MET A 1 241 ? 69.474 -4.410 -121.111 1.00 83.81 241 MET A N 1
ATOM 2011 C CA . MET A 1 241 ? 70.279 -5.635 -121.222 1.00 83.81 241 MET A CA 1
ATOM 2012 C C . MET A 1 241 ? 69.913 -6.451 -122.466 1.00 83.81 241 MET A C 1
ATOM 2014 O O . MET A 1 241 ? 70.804 -6.902 -123.184 1.00 83.81 241 MET A O 1
ATOM 2018 N N . VAL A 1 242 ? 68.617 -6.604 -122.761 1.00 85.12 242 VAL A N 1
ATOM 2019 C CA . VAL A 1 242 ? 68.152 -7.304 -123.969 1.00 85.12 242 VAL A CA 1
ATOM 2020 C C . VAL A 1 242 ? 68.600 -6.570 -125.233 1.00 85.12 242 VAL A C 1
ATOM 2022 O O . VAL A 1 242 ? 69.110 -7.206 -126.153 1.00 85.12 242 VAL A O 1
ATOM 2025 N N . ALA A 1 243 ? 68.483 -5.241 -125.279 1.00 84.00 243 ALA A N 1
ATOM 2026 C CA . ALA A 1 243 ? 68.930 -4.443 -126.418 1.00 84.00 243 ALA A CA 1
ATOM 2027 C C . ALA A 1 243 ? 70.444 -4.569 -126.661 1.00 84.00 243 ALA A C 1
ATOM 2029 O O . ALA A 1 243 ? 70.865 -4.721 -127.808 1.00 84.00 243 ALA A O 1
ATOM 2030 N N . ILE A 1 244 ? 71.260 -4.576 -125.599 1.00 84.25 244 ILE A N 1
ATOM 2031 C CA . ILE A 1 244 ? 72.713 -4.793 -125.697 1.00 84.25 244 ILE A CA 1
ATOM 2032 C C . ILE A 1 244 ? 73.017 -6.202 -126.219 1.00 84.25 244 ILE A C 1
ATOM 2034 O O . ILE A 1 244 ? 73.852 -6.359 -127.110 1.00 84.25 244 ILE A O 1
ATOM 2038 N N . LEU A 1 245 ? 72.324 -7.229 -125.716 1.00 87.31 245 LEU A N 1
ATOM 2039 C CA . LEU A 1 245 ? 72.500 -8.608 -126.178 1.00 87.31 245 LEU A CA 1
ATOM 2040 C C . LEU A 1 245 ? 72.146 -8.752 -127.662 1.00 87.31 245 LEU A C 1
ATOM 2042 O O . LEU A 1 245 ? 72.949 -9.280 -128.429 1.00 87.31 245 LEU A O 1
ATOM 2046 N N . VAL A 1 246 ? 70.999 -8.220 -128.091 1.00 85.75 246 VAL A N 1
ATOM 2047 C CA . VAL A 1 246 ? 70.577 -8.251 -129.500 1.00 85.75 246 VAL A CA 1
ATOM 2048 C C . VAL A 1 246 ? 71.548 -7.459 -130.379 1.00 85.75 246 VAL A C 1
ATOM 2050 O O . VAL A 1 246 ? 71.975 -7.957 -131.420 1.00 85.75 246 VAL A O 1
ATOM 2053 N N . GLY A 1 247 ? 71.956 -6.263 -129.947 1.00 80.44 247 GLY A N 1
ATOM 2054 C CA . GLY A 1 247 ? 72.936 -5.443 -130.660 1.00 80.44 247 GLY A CA 1
ATOM 2055 C C . GLY A 1 247 ? 74.284 -6.149 -130.824 1.00 80.44 247 GLY A C 1
ATOM 2056 O O . GLY A 1 247 ? 74.844 -6.154 -131.919 1.00 80.44 247 GLY A O 1
ATOM 2057 N N . SER A 1 248 ? 74.773 -6.816 -129.775 1.00 81.62 248 SER A N 1
ATOM 2058 C CA . SER A 1 248 ? 76.024 -7.581 -129.839 1.00 81.62 248 SER A CA 1
ATOM 2059 C C . SER A 1 248 ? 75.920 -8.812 -130.746 1.00 81.62 248 SER A C 1
ATOM 2061 O O . SER A 1 248 ? 76.865 -9.102 -131.476 1.00 81.62 248 SER A O 1
ATOM 2063 N N . TYR A 1 249 ? 74.768 -9.492 -130.783 1.00 83.19 249 TYR A N 1
ATOM 2064 C CA . TYR A 1 249 ? 74.536 -10.626 -131.679 1.00 83.19 249 TYR A CA 1
ATOM 2065 C C . TYR A 1 249 ? 74.575 -10.212 -133.158 1.00 83.19 249 TYR A C 1
ATOM 2067 O O . TYR A 1 249 ? 75.278 -10.835 -133.956 1.00 83.19 249 TYR A O 1
ATOM 2075 N N . TYR A 1 250 ? 73.882 -9.126 -133.519 1.00 82.12 250 TYR A N 1
ATOM 2076 C CA . TYR A 1 250 ? 73.895 -8.608 -134.891 1.00 82.12 250 TYR A CA 1
ATOM 2077 C C . TYR A 1 250 ? 75.261 -8.037 -135.292 1.00 82.12 250 TYR A C 1
ATOM 2079 O O . TYR A 1 250 ? 75.720 -8.282 -136.408 1.00 82.12 250 TYR A O 1
ATOM 2087 N N . ALA A 1 251 ? 75.952 -7.340 -134.385 1.00 74.50 251 ALA A N 1
ATOM 2088 C CA . ALA A 1 251 ? 77.313 -6.864 -134.634 1.00 74.50 251 ALA A CA 1
ATOM 2089 C C . ALA A 1 251 ? 78.297 -8.028 -134.841 1.00 74.50 251 ALA A C 1
ATOM 2091 O O . ALA A 1 251 ? 79.159 -7.970 -135.718 1.00 74.50 251 ALA A O 1
ATOM 2092 N N . ASN A 1 252 ? 78.142 -9.117 -134.083 1.00 75.94 252 ASN A N 1
ATOM 2093 C CA . ASN A 1 252 ? 78.966 -10.309 -134.247 1.00 75.94 252 ASN A CA 1
ATOM 2094 C C . ASN A 1 252 ? 78.698 -11.011 -135.590 1.00 75.94 252 ASN A C 1
ATOM 2096 O O . ASN A 1 252 ? 79.648 -11.388 -136.272 1.00 75.94 252 ASN A O 1
ATOM 2100 N N . GLN A 1 253 ? 77.436 -11.121 -136.028 1.00 69.19 253 GLN A N 1
ATOM 2101 C CA . GLN A 1 253 ? 77.130 -11.618 -137.377 1.00 69.19 253 GLN A CA 1
ATOM 2102 C C . GLN A 1 253 ? 77.764 -10.750 -138.471 1.00 69.19 253 GLN A C 1
ATOM 2104 O O . GLN A 1 253 ? 78.349 -11.291 -139.409 1.00 69.19 253 GLN A O 1
ATOM 2109 N N . ALA A 1 254 ? 77.698 -9.421 -138.344 1.00 66.69 254 ALA A N 1
ATOM 2110 C CA . ALA A 1 254 ? 78.314 -8.512 -139.307 1.00 66.69 254 ALA A CA 1
ATOM 2111 C C . ALA A 1 254 ? 79.839 -8.711 -139.385 1.00 66.69 254 ALA A C 1
ATOM 2113 O O . ALA A 1 254 ? 80.395 -8.796 -140.479 1.00 66.69 254 ALA A O 1
ATOM 2114 N N . ASN A 1 255 ? 80.509 -8.884 -138.242 1.00 68.19 255 ASN A N 1
ATOM 2115 C CA . ASN A 1 255 ? 81.949 -9.140 -138.205 1.00 68.19 255 ASN A CA 1
ATOM 2116 C C . ASN A 1 255 ? 82.332 -10.502 -138.805 1.00 68.19 255 ASN A C 1
ATOM 2118 O O . ASN A 1 255 ? 83.340 -10.595 -139.511 1.00 68.19 255 ASN A O 1
ATOM 2122 N N . VAL A 1 256 ? 81.533 -11.550 -138.577 1.00 68.19 256 VAL A N 1
ATOM 2123 C CA . VAL A 1 256 ? 81.754 -12.872 -139.193 1.00 68.19 256 VAL A CA 1
ATOM 2124 C C . VAL A 1 256 ? 81.578 -12.804 -140.715 1.00 68.19 256 VAL A C 1
ATOM 2126 O O . VAL A 1 256 ? 82.380 -13.366 -141.456 1.00 68.19 256 VAL A O 1
ATOM 2129 N N . LEU A 1 257 ? 80.586 -12.057 -141.209 1.00 67.75 257 LEU A N 1
ATOM 2130 C CA . LEU A 1 257 ? 80.384 -11.879 -142.650 1.00 67.75 257 LEU A CA 1
ATOM 2131 C C . LEU A 1 257 ? 81.533 -11.101 -143.312 1.00 67.75 257 LEU A C 1
ATOM 2133 O O . LEU A 1 257 ? 82.016 -11.505 -144.370 1.00 67.75 257 LEU A O 1
ATOM 2137 N N . VAL A 1 258 ? 82.024 -10.033 -142.675 1.00 67.12 258 VAL A N 1
ATOM 2138 C CA . VAL A 1 258 ? 83.163 -9.244 -143.182 1.00 67.12 258 VAL A CA 1
ATOM 2139 C C . VAL A 1 258 ? 84.453 -10.066 -143.188 1.00 67.12 258 VAL A C 1
ATOM 2141 O O . VAL A 1 258 ? 85.203 -10.051 -144.169 1.00 67.12 258 VAL A O 1
ATOM 2144 N N . THR A 1 259 ? 84.714 -10.829 -142.124 1.00 65.88 259 THR A N 1
ATOM 2145 C CA . THR A 1 259 ? 85.901 -11.697 -142.060 1.00 65.88 259 THR A CA 1
ATOM 2146 C C . THR A 1 259 ? 85.856 -12.802 -143.109 1.00 65.88 259 THR A C 1
ATOM 2148 O O . THR A 1 259 ? 86.886 -13.067 -143.730 1.00 65.88 259 THR A O 1
ATOM 2151 N N . MET A 1 260 ? 84.682 -13.376 -143.388 1.00 62.28 260 MET A N 1
ATOM 2152 C CA . MET A 1 260 ? 84.499 -14.388 -144.434 1.00 62.28 260 MET A CA 1
ATOM 2153 C C . MET A 1 260 ? 84.752 -13.829 -145.845 1.00 62.28 260 MET A C 1
ATOM 2155 O O . MET A 1 260 ? 85.424 -14.473 -146.648 1.00 62.28 260 MET A O 1
ATOM 2159 N N . GLN A 1 261 ? 84.300 -12.605 -146.144 1.00 68.44 261 GLN A N 1
ATOM 2160 C CA . GLN A 1 261 ? 84.609 -11.934 -147.417 1.00 68.44 261 GLN A CA 1
ATOM 2161 C C . GLN A 1 261 ? 86.101 -11.607 -147.552 1.00 68.44 261 GLN A C 1
ATOM 2163 O O . GLN A 1 261 ? 86.687 -11.794 -148.618 1.00 68.44 261 GLN A O 1
ATOM 2168 N N . THR A 1 262 ? 86.729 -11.176 -146.457 1.00 68.25 262 THR A N 1
ATOM 2169 C CA . THR A 1 262 ? 88.156 -10.825 -146.442 1.00 68.25 262 THR A CA 1
ATOM 2170 C C . THR A 1 262 ? 89.033 -12.064 -146.636 1.00 68.25 262 THR A C 1
ATOM 2172 O O . THR A 1 262 ? 89.989 -12.028 -147.407 1.00 68.25 262 THR A O 1
ATOM 2175 N N . THR A 1 263 ? 88.691 -13.192 -146.004 1.00 60.84 263 THR A N 1
ATOM 2176 C CA . THR A 1 263 ? 89.423 -14.457 -146.200 1.00 60.84 263 THR A CA 1
ATOM 2177 C C . THR A 1 263 ? 89.235 -15.022 -147.604 1.00 60.84 263 THR A C 1
ATOM 2179 O O . THR A 1 263 ? 90.210 -15.478 -148.196 1.00 60.84 263 THR A O 1
ATOM 2182 N N . LEU A 1 264 ? 88.031 -14.934 -148.181 1.00 65.19 264 LEU A N 1
ATOM 2183 C CA . LEU A 1 264 ? 87.799 -15.324 -149.578 1.00 65.19 264 LEU A CA 1
ATOM 2184 C C . LEU A 1 264 ? 88.641 -14.496 -150.560 1.00 65.19 264 LEU A C 1
ATOM 2186 O O . LEU A 1 264 ? 89.256 -15.070 -151.459 1.00 65.19 264 LEU A O 1
ATOM 2190 N N . ALA A 1 265 ? 88.734 -13.180 -150.353 1.00 66.75 265 ALA A N 1
ATOM 2191 C CA . ALA A 1 265 ? 89.577 -12.305 -151.167 1.00 66.75 265 ALA A CA 1
ATOM 2192 C C . ALA A 1 265 ? 91.077 -12.633 -151.020 1.00 66.75 265 ALA A C 1
ATOM 2194 O O . ALA A 1 265 ? 91.805 -12.688 -152.010 1.00 66.75 265 ALA A O 1
ATOM 2195 N N . MET A 1 266 ? 91.540 -12.922 -149.799 1.00 61.31 266 MET A N 1
ATOM 2196 C CA . MET A 1 266 ? 92.951 -13.221 -149.523 1.00 61.31 266 MET A CA 1
ATOM 2197 C C . MET A 1 266 ? 93.401 -14.574 -150.106 1.00 61.31 266 MET A C 1
ATOM 2199 O O . MET A 1 266 ? 94.524 -14.708 -150.593 1.00 61.31 266 MET A O 1
ATOM 2203 N N . VAL A 1 267 ? 92.524 -15.585 -150.112 1.00 64.81 267 VAL A N 1
ATOM 2204 C CA . VAL A 1 267 ? 92.814 -16.897 -150.721 1.00 64.81 267 VAL A CA 1
ATOM 2205 C C . VAL A 1 267 ? 92.923 -16.797 -152.248 1.00 64.81 267 VAL A C 1
ATOM 2207 O O . VAL A 1 267 ? 93.738 -17.497 -152.850 1.00 64.81 267 VAL A O 1
ATOM 2210 N N . GLN A 1 268 ? 92.163 -15.902 -152.886 1.00 60.56 268 GLN A N 1
ATOM 2211 C CA . GLN A 1 268 ? 92.285 -15.650 -154.325 1.00 60.56 268 GLN A CA 1
ATOM 2212 C C . GLN A 1 268 ? 93.592 -14.926 -154.676 1.00 60.56 268 GLN A C 1
ATOM 2214 O O . GLN A 1 268 ? 94.246 -15.317 -155.640 1.00 60.56 268 GLN A O 1
ATOM 2219 N N . SER A 1 269 ? 94.048 -13.972 -153.853 1.00 56.31 269 SER A N 1
ATOM 2220 C CA . SER A 1 269 ? 95.301 -13.246 -154.117 1.00 56.31 269 SER A CA 1
ATOM 2221 C C . SER A 1 269 ? 96.570 -14.097 -153.960 1.00 56.31 269 SER A C 1
ATOM 2223 O O . SER A 1 269 ? 97.574 -13.825 -154.609 1.00 56.31 269 SER A O 1
ATOM 2225 N N . VAL A 1 270 ? 96.553 -15.150 -153.131 1.00 57.16 270 VAL A N 1
ATOM 2226 C CA . VAL A 1 270 ? 97.703 -16.073 -152.992 1.00 57.16 270 VAL A CA 1
ATOM 2227 C C . VAL A 1 270 ? 97.826 -17.017 -154.196 1.00 57.16 270 VAL A C 1
ATOM 2229 O O . VAL A 1 270 ? 98.925 -17.450 -154.537 1.00 57.16 270 VAL A O 1
ATOM 2232 N N . LYS A 1 271 ? 96.717 -17.308 -154.887 1.00 54.75 271 LYS A N 1
ATOM 2233 C CA . LYS A 1 271 ? 96.698 -18.216 -156.041 1.00 54.75 271 LYS A CA 1
ATOM 2234 C C . LYS A 1 271 ? 97.339 -17.614 -157.303 1.00 54.75 271 LYS A C 1
ATOM 2236 O O . LYS A 1 271 ? 97.767 -18.369 -158.170 1.00 54.75 271 LYS A O 1
ATOM 2241 N N . GLU A 1 272 ? 97.443 -16.289 -157.406 1.00 57.06 272 GLU A N 1
ATOM 2242 C CA . GLU A 1 272 ? 97.983 -15.600 -158.593 1.00 57.06 272 GLU A CA 1
ATOM 2243 C C . GLU A 1 272 ? 99.508 -15.356 -158.547 1.00 57.06 272 GLU A C 1
ATOM 2245 O O . GLU A 1 272 ? 100.098 -14.980 -159.557 1.00 57.06 272 GLU A O 1
ATOM 2250 N N . ALA A 1 273 ? 100.186 -15.620 -157.423 1.00 52.81 273 ALA A N 1
ATOM 2251 C CA . ALA A 1 273 ? 101.580 -15.209 -157.200 1.00 52.81 273 ALA A CA 1
ATOM 2252 C C . ALA A 1 273 ? 102.663 -16.295 -157.424 1.00 52.81 273 ALA A C 1
ATOM 2254 O O . ALA A 1 273 ? 103.788 -16.132 -156.954 1.00 52.81 273 ALA A O 1
ATOM 2255 N N . GLY A 1 274 ? 102.390 -17.396 -158.136 1.00 41.22 274 GLY A N 1
ATOM 2256 C CA . GLY A 1 274 ? 103.396 -18.458 -158.295 1.00 41.22 274 GLY A CA 1
ATOM 2257 C C . GLY A 1 274 ? 103.251 -19.362 -159.517 1.00 41.22 274 GLY A C 1
ATOM 2258 O O . GLY A 1 274 ? 102.833 -20.503 -159.357 1.00 41.22 274 GLY A O 1
ATOM 2259 N N . ASN A 1 275 ? 103.643 -18.897 -160.714 1.00 39.22 275 ASN A N 1
ATOM 2260 C CA . ASN A 1 275 ? 104.454 -19.711 -161.637 1.00 39.22 275 ASN A CA 1
ATOM 2261 C C . ASN A 1 275 ? 105.066 -18.913 -162.809 1.00 39.22 275 ASN A C 1
ATOM 2263 O O . ASN A 1 275 ? 104.489 -17.970 -163.337 1.00 39.22 275 ASN A O 1
ATOM 2267 N N . SER A 1 276 ? 106.272 -19.340 -163.169 1.00 38.91 276 SER A N 1
ATOM 2268 C CA . SER A 1 276 ? 107.376 -18.685 -163.884 1.00 38.91 276 SER A CA 1
ATOM 2269 C C . SER A 1 276 ? 107.450 -18.951 -165.401 1.00 38.91 276 SER A C 1
ATOM 2271 O O . SER A 1 276 ? 107.051 -20.017 -165.863 1.00 38.91 276 SER A O 1
ATOM 2273 N N . ALA A 1 277 ? 108.078 -18.037 -166.158 1.00 45.88 277 ALA A N 1
ATOM 2274 C CA . ALA A 1 277 ? 108.616 -18.293 -167.510 1.00 45.88 277 ALA A CA 1
ATOM 2275 C C . ALA A 1 277 ? 109.806 -19.284 -167.468 1.00 45.88 277 ALA A C 1
ATOM 2277 O O . ALA A 1 277 ? 110.453 -19.376 -166.419 1.00 45.88 277 ALA A O 1
ATOM 2278 N N . PRO A 1 278 ? 110.126 -20.020 -168.562 1.00 47.53 278 PRO A N 1
ATOM 2279 C CA . PRO A 1 278 ? 111.233 -19.579 -169.438 1.00 47.53 278 PRO A CA 1
ATOM 2280 C C . PRO A 1 278 ? 111.194 -20.072 -170.915 1.00 47.53 278 PRO A C 1
ATOM 2282 O O . PRO A 1 278 ? 110.372 -20.899 -171.296 1.00 47.53 278 PRO A O 1
ATOM 2285 N N . ALA A 1 279 ? 112.204 -19.608 -171.673 1.00 38.09 279 ALA A N 1
ATOM 2286 C CA . ALA A 1 279 ? 112.848 -20.176 -172.875 1.00 38.09 279 ALA A CA 1
ATOM 2287 C C . ALA A 1 279 ? 112.692 -19.381 -174.192 1.00 38.09 279 ALA A C 1
ATOM 2289 O O . ALA A 1 279 ? 111.603 -19.179 -174.717 1.00 38.09 279 ALA A O 1
ATOM 2290 N N . VAL A 1 280 ? 113.844 -18.975 -174.739 1.00 54.62 280 VAL A N 1
ATOM 2291 C CA . VAL A 1 280 ? 114.053 -18.308 -176.035 1.00 54.62 280 VAL A CA 1
ATOM 2292 C C . VAL A 1 280 ? 115.078 -19.130 -176.825 1.00 54.62 280 VAL A C 1
ATOM 2294 O O . VAL A 1 280 ? 116.085 -19.535 -176.247 1.00 54.62 280 VAL A O 1
ATOM 2297 N N . LEU A 1 281 ? 114.875 -19.318 -178.135 1.00 36.28 281 LEU A N 1
ATOM 2298 C CA . LEU A 1 281 ? 115.944 -19.577 -179.120 1.00 36.28 281 LEU A CA 1
ATOM 2299 C C . LEU A 1 281 ? 115.412 -19.196 -180.524 1.00 36.28 281 LEU A C 1
ATOM 2301 O O . LEU A 1 281 ? 114.460 -19.801 -180.996 1.00 36.28 281 LEU A O 1
ATOM 2305 N N . MET A 1 282 ? 115.774 -18.022 -181.056 1.00 47.34 282 MET A N 1
ATOM 2306 C CA . MET A 1 282 ? 116.884 -17.743 -181.997 1.00 47.34 282 MET A CA 1
ATOM 2307 C C . MET A 1 282 ? 116.597 -18.083 -183.467 1.00 47.34 282 MET A C 1
ATOM 2309 O O . MET A 1 282 ? 116.508 -19.255 -183.804 1.00 47.34 282 MET A O 1
ATOM 2313 N N . THR A 1 283 ? 116.675 -17.064 -184.333 1.00 37.06 283 THR A N 1
ATOM 2314 C CA . THR A 1 283 ? 117.503 -17.084 -185.557 1.00 37.06 283 THR A CA 1
ATOM 2315 C C . THR A 1 283 ? 117.991 -15.665 -185.911 1.00 37.06 283 THR A C 1
ATOM 2317 O O . THR A 1 283 ? 117.198 -14.740 -186.049 1.00 37.06 283 THR A O 1
ATOM 2320 N N . LEU A 1 284 ? 119.317 -15.560 -186.029 1.00 43.31 284 LEU A N 1
ATOM 2321 C CA . LEU A 1 284 ? 120.217 -14.663 -186.793 1.00 43.31 284 LEU A CA 1
ATOM 2322 C C . LEU A 1 284 ? 119.775 -14.334 -188.255 1.00 43.31 284 LEU A C 1
ATOM 2324 O O . LEU A 1 284 ? 118.775 -14.909 -188.685 1.00 43.31 284 LEU A O 1
ATOM 2328 N N . PRO A 1 285 ? 120.597 -13.676 -189.127 1.00 66.62 285 PRO A N 1
ATOM 2329 C CA . PRO A 1 285 ? 121.625 -12.605 -188.977 1.00 66.62 285 PRO A CA 1
ATOM 2330 C C . PRO A 1 285 ? 121.618 -11.516 -190.108 1.00 66.62 285 PRO A C 1
ATOM 2332 O O . PRO A 1 285 ? 120.923 -11.677 -191.105 1.00 66.62 285 PRO A O 1
ATOM 2335 N N . ALA A 1 286 ? 122.524 -10.520 -189.996 1.00 43.47 286 ALA A N 1
ATOM 2336 C CA . ALA A 1 286 ? 123.322 -9.832 -191.050 1.00 43.47 286 ALA A CA 1
ATOM 2337 C C . ALA A 1 286 ? 123.184 -8.291 -191.178 1.00 43.47 286 ALA A C 1
ATOM 2339 O O . ALA A 1 286 ? 122.076 -7.765 -191.169 1.00 43.47 286 ALA A O 1
ATOM 2340 N N . GLU A 1 287 ? 124.366 -7.675 -191.374 1.00 40.59 287 GLU A N 1
ATOM 2341 C CA . GLU A 1 287 ? 124.770 -6.255 -191.564 1.00 40.59 287 GLU A CA 1
ATOM 2342 C C . GLU A 1 287 ? 124.775 -5.297 -190.360 1.00 40.59 287 GLU A C 1
ATOM 2344 O O . GLU A 1 287 ? 123.725 -5.056 -189.727 1.00 40.59 287 GLU A O 1
#

Sequence (287 aa):
MLRGNQSREVLINVRGAELIAREFSQFQASDMAGQTDSSESMNYITRDEFSARIEVIETRIDARIESMSAKIDGFLTQQAERDKVRLEQEQSQEAARLELEATRLERERSQEAARLERERSQEKVRLEQEQARKEARLERERTQEEVRLTRERYLEDFRQEQERIRLAREKANEKAWLEREKTEQRIRLAQEKVHQERDKRYALMTARMDRSLERIDEAMRMVSTNKANYWAATTVHFLGMVAILVGSYYANQANVLVTMQTTLAMVQSVKEAGNSAPAVLMTLPAE

Radius of gyration: 109.67 Å; chains: 1; bounding box: 212×57×312 Å

Foldseek 3Di:
DDDDDDPDPPPPPPVVVVVVVVVVVVVPDPDPDDDDDDPDDPDDQDPVNVVVVVVVVVVVVVVVVVVVVVVVVVVVVVVVVVVVVVVVVVVVVVVVVVVVVVVVVVVVVVVVVVVVVVVVVVVVVVVVVVVVVVVVVVVVVVVVVVVVVVVVVVVVVVVVVVVVVVVVVVVVVVVVVVVVVVVVVVVVVVVVVVVVVVVVVVVVVVVVVVVVVVVVVVVVVVVVVVVVVVVVVVVVVVVVVVVVVVVVVVVVVVVVVVVVVVVVVVVVVVVPPDDDDDDDDDDDDDD

pLDDT: mean 79.68, std 20.49, range [36.28, 97.81]

Secondary structure (DSSP, 8-state):
-------SSSSSSSTTHHHHHHHTTSSSSSS-S-------------HHHHHHHHHHHHHHHHHHHHHHHHHHHHHHHHHHHHHHHHHHHHHHHHHHHHHHHHHHHHHHHHHHHHHHHHHHHHHHHHHHHHHHHHHHHHHHHHHHHHHHHHHHHHHHHHHHHHHHHHHHHHHHHHHHHHHHHHHHHHHHHHHHHHHHHHHHHHHHHHHHHHHHHHHHHHHHHHHHHHHHHHHHHHHHHHHHHHHHHHHHHHHHHHHHHHHHHHHHHHHHHHHTS--------------